Protein AF-A0A918LHX3-F1 (afdb_monomer)

pLDDT: mean 80.43, std 17.84, range [37.91, 98.38]

Sequence (357 aa):
MISLTALAISVLWAVAALSSGTRATPAAARRTAACWATGLLAVSLIPAVARPADPLGAWLGLPIAAWAPGTALAAVCVCGLLATALAPAADHPPRTVALVCLLFAAATGHLAVRHPVADALLWACSIALAWPFLRGPGYLMAQAAGMACAGWGVPLGALARSVAWTTRAPMAVLVAVTAVPVHATALPTPVRTAAAAFAAVAAAYALAQVDVRRVLAGLALSLNGFLLAGVAWQALAIAVSGLAMTTAALEARRGGLSLAIPNGSLTETPRLAVAFLVFGLAAVGFPPLLGFAGVHHAIEATPLLALAAAVNGITVLRAFLRLFGGVVHRTGEHDLTRMERYAVTIAAATLVAGVLV

Solvent-accessible surface area (backbone atoms only — not comparable to full-atom values): 17558 Å² total; per-residue (Å²): 99,77,38,66,67,34,40,52,52,14,53,49,26,42,50,34,12,56,64,9,39,71,33,93,40,30,59,57,11,33,52,48,34,28,52,44,24,49,53,49,26,57,60,24,42,50,65,46,65,73,49,76,77,61,68,66,45,62,73,65,71,47,78,68,75,80,66,61,72,22,54,57,47,26,30,55,23,45,34,46,18,32,53,36,36,35,47,62,54,90,83,41,58,19,59,54,58,13,43,52,29,39,43,52,12,35,40,31,36,55,70,9,41,66,43,74,67,58,42,52,50,41,48,52,48,44,48,64,60,46,44,85,70,50,81,53,72,58,37,56,53,18,47,50,46,20,50,62,20,54,79,66,76,39,72,60,16,58,58,32,43,34,68,46,35,40,83,70,41,49,64,35,53,39,48,43,55,55,70,56,84,77,67,95,64,84,66,57,66,72,58,27,53,52,22,23,52,47,10,28,53,26,11,54,52,15,54,71,44,43,44,50,53,53,24,52,26,18,42,54,39,12,51,48,16,42,42,58,54,68,26,65,55,47,36,40,40,37,12,48,30,41,31,31,30,42,49,43,44,47,30,75,68,70,43,88,59,53,53,83,51,56,65,4,42,44,88,54,27,47,63,46,49,50,48,33,49,55,18,40,40,23,51,47,26,37,81,79,22,22,39,12,72,36,44,53,56,43,28,75,74,34,69,45,36,39,50,17,38,52,40,38,44,51,36,42,51,51,49,49,47,18,53,31,32,62,70,72,73,92,78,79,59,74,45,66,49,76,60,31,43,52,31,50,49,53,47,51,47,49,32,41,54,53,60,81,103

Radius of gyration: 18.99 Å; Cα contacts (8 Å, |Δi|>4): 596; chains: 1; bounding box: 47×42×51 Å

Secondary structure (DSSP, 8-state):
-B-HHHHHHHHHHHHHHHHHHT-SSHHHHHHHHHHHHHHHHHHHHHHHHSS---HHHHHTT---TT--HHHHHHHHHHHHHHHHHHS-TTT--HHHHHHHHHHHHHHHHHHHB--HHHHHHHHHHHHHHHGGG--SHHHHHHHHHHHHHHTTT-THHHHHHHHGGGGT-HHHHHHHHHT----SS---HHHHHHHHHHHHHHHHHHHH--BHHHHHHHHHHHHHHHHHHT--HHHHHHHHHHHHHHHHHHHHHHSS-BSSS----TTT-HHHHHHHHHHHHHHTT-TTSTTHHHHHHHHHH-HHHHHHHHHHHHHHHHHHHHHHSS-----------HHHHHHHHHHHHHHHHTT--

Nearest PDB structures (foldseek):
  8e9g-assembly1_M  TM=7.314E-01  e=2.395E-08  Mycolicibacterium smegmatis MC2 155
  7z0s-assembly1_C  TM=7.338E-01  e=2.888E-07  Escherichia coli K-12
  6tjv-assembly1_F  TM=7.304E-01  e=8.858E-06  Thermosynechococcus vestitus BP-1
  6khi-assembly1_B  TM=7.071E-01  e=3.186E-06  Thermosynechococcus vestitus BP-1
  7d3u-assembly1_A  TM=6.686E-01  e=3.709E-04  Dietzia sp. DQ12-45-1b

Foldseek 3Di:
DFDPLLLVLLVLLLVLLVVLQPDPALVSSLVSQLVSLVVQLVSLCVQVVVDPQPVVCVVVLPPRPPDDLSLVSNLLSLLSNLCSLLPDSPPDHSNLNSLLSNLSSLLSQCSGDDDLVSLVVSLVVNCVSCVVQQPDPLLVVLVVQLVVQVVVVALSNLLSLLQSQLPGALSSLLSSLSSDPPDPDDDPPVSLVVLLLQLLVLLVQLLPAFFVSSVLSSLSSSLSSLVSNPFDSSLLSLLSSQLSSLVRSLCSQVPGDTLPAQAADCPQAVLSLVSNLLSLCSNLQPPLWARVSSLVVSCVVDVSSVNSSVSSNVSSVSSSCRYHNDDDDPPVGHYRDPSSSVSSVVSSCCGRVNSVD

Organism: NCBI:txid1816

Structure (mmCIF, N/CA/C/O backbone):
data_AF-A0A918LHX3-F1
#
_entry.id   AF-A0A918LHX3-F1
#
loop_
_atom_site.group_PDB
_atom_site.id
_atom_site.type_symbol
_atom_site.label_atom_id
_atom_site.label_alt_id
_atom_site.label_comp_id
_atom_site.label_asym_id
_atom_site.label_entity_id
_atom_site.label_seq_id
_atom_site.pdbx_PDB_ins_code
_atom_site.Cartn_x
_atom_site.Cartn_y
_atom_site.Cartn_z
_atom_site.occupancy
_atom_site.B_iso_or_equiv
_atom_site.auth_seq_id
_atom_site.auth_comp_id
_atom_site.auth_asym_id
_atom_site.auth_atom_id
_atom_site.pdbx_PDB_model_num
ATOM 1 N N . MET A 1 1 ? 8.932 8.652 -24.250 1.00 75.69 1 MET A N 1
ATOM 2 C CA . MET A 1 1 ? 7.683 8.044 -24.782 1.00 75.69 1 MET A CA 1
ATOM 3 C C . MET A 1 1 ? 6.520 8.470 -23.901 1.00 75.69 1 MET A C 1
ATOM 5 O O . MET A 1 1 ? 6.721 8.539 -22.691 1.00 75.69 1 MET A O 1
ATOM 9 N N . ILE A 1 2 ? 5.354 8.764 -24.487 1.00 87.06 2 ILE A N 1
ATOM 10 C CA . ILE A 1 2 ? 4.150 9.195 -23.756 1.00 87.06 2 ILE A CA 1
ATOM 11 C C . ILE A 1 2 ? 3.053 8.136 -23.919 1.00 87.06 2 ILE A C 1
ATOM 13 O O . ILE A 1 2 ? 2.722 7.761 -25.041 1.00 87.06 2 ILE A O 1
ATOM 17 N N . SER A 1 3 ? 2.495 7.652 -22.811 1.00 86.19 3 SER A N 1
ATOM 18 C CA . SER A 1 3 ? 1.338 6.752 -22.788 1.00 86.19 3 SER A CA 1
ATOM 19 C C . SER A 1 3 ? 0.050 7.562 -22.641 1.00 86.19 3 SER A C 1
ATOM 21 O O . SER A 1 3 ? -0.222 8.125 -21.580 1.00 86.19 3 SER A O 1
ATOM 23 N N . LEU A 1 4 ? -0.757 7.613 -23.706 1.00 90.69 4 LEU A N 1
ATOM 24 C CA . LEU A 1 4 ? -2.009 8.379 -23.727 1.00 90.69 4 LEU A CA 1
ATOM 25 C C . LEU A 1 4 ? -3.037 7.861 -22.713 1.00 90.69 4 LEU A C 1
ATOM 27 O O . LEU A 1 4 ? -3.742 8.655 -22.098 1.00 90.69 4 LEU A O 1
ATOM 31 N N . THR A 1 5 ? -3.101 6.545 -22.491 1.00 89.06 5 THR A N 1
ATOM 32 C CA . THR A 1 5 ? -4.032 5.943 -21.521 1.00 89.06 5 THR A CA 1
ATOM 33 C C . THR A 1 5 ? -3.677 6.324 -20.087 1.00 89.06 5 THR A C 1
ATOM 35 O O . THR A 1 5 ? -4.549 6.718 -19.318 1.00 89.06 5 THR A O 1
ATOM 38 N N . ALA A 1 6 ? -2.390 6.269 -19.736 1.00 86.38 6 ALA A N 1
ATOM 39 C CA . ALA A 1 6 ? -1.907 6.692 -18.426 1.00 86.38 6 ALA A CA 1
ATOM 40 C C . ALA A 1 6 ? -2.120 8.197 -18.205 1.00 86.38 6 ALA A C 1
ATOM 42 O O . ALA A 1 6 ? -2.556 8.602 -17.128 1.00 86.38 6 ALA A O 1
ATOM 43 N N . LEU A 1 7 ? -1.875 9.015 -19.236 1.00 92.38 7 LEU A N 1
ATOM 44 C CA . LEU A 1 7 ? -2.111 10.457 -19.183 1.00 92.38 7 LEU A CA 1
ATOM 45 C C . LEU A 1 7 ? -3.598 10.771 -18.965 1.00 92.38 7 LEU A C 1
ATOM 47 O O . LEU A 1 7 ? -3.931 11.586 -18.110 1.00 92.38 7 LEU A O 1
ATOM 51 N N . ALA A 1 8 ? -4.495 10.088 -19.682 1.00 94.44 8 ALA A N 1
ATOM 52 C CA . ALA A 1 8 ? -5.937 10.249 -19.512 1.00 94.44 8 ALA A CA 1
ATOM 53 C C . ALA A 1 8 ? -6.388 9.881 -18.089 1.00 94.44 8 ALA A C 1
ATOM 55 O O . ALA A 1 8 ? -7.121 10.642 -17.461 1.00 94.44 8 ALA A O 1
ATOM 56 N N . ILE A 1 9 ? -5.906 8.760 -17.543 1.00 92.62 9 ILE A N 1
ATOM 57 C CA . ILE A 1 9 ? -6.205 8.354 -16.160 1.00 92.62 9 ILE A CA 1
ATOM 58 C C . ILE A 1 9 ? -5.658 9.373 -15.148 1.00 92.62 9 ILE A C 1
ATOM 60 O O . ILE A 1 9 ? -6.343 9.679 -14.174 1.00 92.62 9 ILE A O 1
ATOM 64 N N . SER A 1 10 ? -4.473 9.941 -15.387 1.00 92.56 10 SER A N 1
ATOM 65 C CA . SER A 1 10 ? -3.899 11.003 -14.550 1.00 92.56 10 SER A CA 1
ATOM 66 C C . SER A 1 10 ? -4.782 12.252 -14.519 1.00 92.56 10 SER A C 1
ATOM 68 O O . SER A 1 10 ? -5.125 12.744 -13.440 1.00 92.56 10 SER A O 1
ATOM 70 N N . VAL A 1 11 ? -5.251 12.711 -15.683 1.00 96.38 11 VAL A N 1
ATOM 71 C CA . VAL A 1 11 ? -6.198 13.834 -15.784 1.00 96.38 11 VAL A CA 1
ATOM 72 C C . VAL A 1 11 ? -7.504 13.516 -15.056 1.00 96.38 11 VAL A C 1
ATOM 74 O O . VAL A 1 11 ? -8.006 14.343 -14.296 1.00 96.38 11 VAL A O 1
ATOM 77 N N . LEU A 1 12 ? -8.045 12.309 -15.222 1.00 96.81 12 LEU A N 1
ATOM 78 C CA . LEU A 1 12 ? -9.280 11.906 -14.552 1.00 96.81 12 LEU A CA 1
ATOM 79 C C . LEU A 1 12 ? -9.122 11.805 -13.025 1.00 96.81 12 LEU A C 1
ATOM 81 O O . LEU A 1 12 ? -10.048 12.166 -12.302 1.00 96.81 12 LEU A O 1
ATOM 85 N N . TRP A 1 13 ? -7.956 11.405 -12.506 1.00 95.38 13 TRP A N 1
ATOM 86 C CA . TRP A 1 13 ? -7.655 11.497 -11.071 1.00 95.38 13 TRP A CA 1
ATOM 87 C C . TRP A 1 13 ? -7.619 12.949 -10.573 1.00 95.38 13 TRP A C 1
ATOM 89 O O . TRP A 1 13 ? -8.102 13.233 -9.474 1.00 95.38 13 TRP A O 1
ATOM 99 N N . ALA A 1 14 ? -7.115 13.891 -11.375 1.00 96.62 14 ALA A N 1
ATOM 100 C CA . ALA A 1 14 ? -7.170 15.314 -11.037 1.00 96.62 14 ALA A CA 1
ATOM 101 C C . ALA A 1 14 ? -8.616 15.850 -11.029 1.00 96.62 14 ALA A C 1
ATOM 10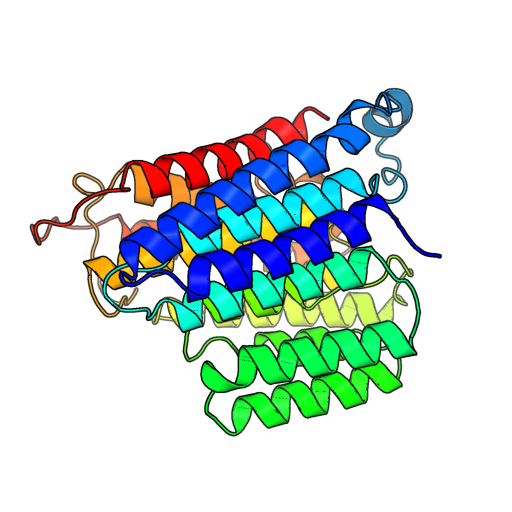3 O O . ALA A 1 14 ? -9.000 16.591 -10.122 1.00 96.62 14 ALA A O 1
ATOM 104 N N . VAL A 1 15 ? -9.463 15.411 -11.966 1.00 97.56 15 VAL A N 1
ATOM 105 C CA . VAL A 1 15 ? -10.910 15.710 -11.954 1.00 97.56 15 VAL A CA 1
ATOM 106 C C . VAL A 1 15 ? -11.587 15.101 -10.721 1.00 97.56 15 VAL A C 1
ATOM 108 O O . VAL A 1 15 ? -12.390 15.763 -10.053 1.00 97.56 15 VAL A O 1
ATOM 111 N N . ALA A 1 16 ? -11.228 13.869 -10.353 1.00 96.25 16 ALA A N 1
ATOM 112 C CA . ALA A 1 16 ? -11.701 13.226 -9.131 1.00 96.25 16 ALA A CA 1
ATOM 113 C C . ALA A 1 16 ? -11.330 14.046 -7.883 1.00 96.25 16 ALA A C 1
ATOM 115 O O . ALA A 1 16 ? -12.166 14.226 -6.992 1.00 96.25 16 ALA A O 1
ATOM 116 N N . ALA A 1 17 ? -10.124 14.620 -7.841 1.00 95.81 17 ALA A N 1
ATOM 117 C CA . ALA A 1 17 ? -9.694 15.507 -6.763 1.00 95.81 17 ALA A CA 1
ATOM 118 C C . ALA A 1 17 ? -10.557 16.771 -6.658 1.00 95.81 17 ALA A C 1
ATOM 120 O O . ALA A 1 17 ? -11.048 17.091 -5.576 1.00 95.81 17 ALA A O 1
ATOM 121 N N . LEU A 1 18 ? -10.798 17.461 -7.776 1.00 97.25 18 LEU A N 1
ATOM 122 C CA . LEU A 1 18 ? -11.651 18.654 -7.801 1.00 97.25 18 LEU A CA 1
ATOM 123 C C . LEU A 1 18 ? -13.082 18.321 -7.353 1.00 97.25 18 LEU A C 1
ATOM 125 O O . LEU A 1 18 ? -13.631 18.984 -6.476 1.00 97.25 18 LEU A O 1
ATOM 129 N N . SER A 1 19 ? -13.669 17.251 -7.894 1.00 97.12 19 SER A N 1
ATOM 130 C CA . SER A 1 19 ? -15.055 16.859 -7.596 1.00 97.12 19 SER A CA 1
ATOM 131 C C . SER A 1 19 ? -15.278 16.352 -6.165 1.00 97.12 19 SER A C 1
ATOM 133 O O . SER A 1 19 ? -16.385 16.462 -5.637 1.00 97.12 19 SER A O 1
ATOM 135 N N . SER A 1 20 ? -14.254 15.772 -5.532 1.00 95.56 20 SER A N 1
ATOM 136 C CA . SER A 1 20 ? -14.308 15.339 -4.132 1.00 95.56 20 SER A CA 1
ATOM 137 C C . SER A 1 20 ? -14.050 16.502 -3.173 1.00 95.56 20 SER A C 1
ATOM 139 O O . SER A 1 20 ? -14.710 16.583 -2.137 1.00 95.56 20 SER A O 1
ATOM 141 N N . GLY A 1 21 ? -13.167 17.436 -3.539 1.00 95.19 21 GLY A N 1
ATOM 142 C CA . GLY A 1 21 ? -12.844 18.624 -2.748 1.00 95.19 21 GLY A CA 1
ATOM 143 C C . GLY A 1 21 ? -13.991 19.631 -2.621 1.00 95.19 21 GLY A C 1
ATOM 144 O O . GLY A 1 21 ? -14.057 20.336 -1.618 1.00 95.19 21 GLY A O 1
ATOM 145 N N . THR A 1 22 ? -14.918 19.670 -3.584 1.00 97.06 22 THR A N 1
ATOM 146 C CA . THR A 1 22 ? -16.103 20.550 -3.549 1.00 97.06 22 THR A CA 1
ATOM 147 C C . THR A 1 22 ? -17.260 20.001 -2.712 1.00 97.06 22 THR A C 1
ATOM 149 O O . THR A 1 22 ? -18.273 20.679 -2.535 1.00 97.06 22 THR A O 1
ATOM 152 N N . ARG A 1 23 ? -17.162 18.772 -2.189 1.00 96.81 23 ARG A N 1
ATOM 153 C CA . ARG A 1 23 ? -18.238 18.179 -1.386 1.00 96.81 23 ARG A CA 1
ATOM 154 C C . ARG A 1 23 ? -18.274 18.794 0.009 1.00 96.81 23 ARG A C 1
ATOM 156 O O . ARG A 1 23 ? -17.255 18.865 0.683 1.00 96.81 23 ARG A O 1
ATOM 163 N N . ALA A 1 24 ? -19.475 19.147 0.469 1.00 95.19 24 ALA A N 1
ATOM 164 C CA . ALA A 1 24 ? -19.679 19.750 1.786 1.00 95.19 24 ALA A CA 1
ATOM 165 C C . ALA A 1 24 ? -19.339 18.805 2.952 1.00 95.19 24 ALA A C 1
ATOM 167 O O . ALA A 1 24 ? -18.889 19.255 4.000 1.00 95.19 24 ALA A O 1
ATOM 168 N N . THR A 1 25 ? -19.541 17.492 2.780 1.00 95.06 25 THR A N 1
ATOM 169 C CA . THR A 1 25 ? -19.318 16.503 3.844 1.00 95.06 25 THR A CA 1
ATOM 170 C C . THR A 1 25 ? -18.177 15.536 3.501 1.00 95.06 25 THR A C 1
ATOM 172 O O . THR A 1 25 ? -18.094 15.068 2.357 1.00 95.06 25 THR A O 1
ATOM 175 N N . PRO A 1 26 ? -17.331 15.152 4.481 1.00 92.44 26 PRO A N 1
ATOM 176 C CA . PRO A 1 26 ? -16.281 14.143 4.302 1.00 92.44 26 PRO A CA 1
ATOM 177 C C . PRO A 1 26 ? -16.787 12.823 3.710 1.00 92.44 26 PRO A C 1
ATOM 179 O O . PRO A 1 26 ? -16.182 12.258 2.800 1.00 92.44 26 PRO A O 1
ATOM 182 N N . ALA A 1 27 ? -17.949 12.349 4.167 1.00 92.50 27 ALA A N 1
ATOM 183 C CA . ALA A 1 27 ? -18.546 11.113 3.675 1.00 92.50 27 ALA A CA 1
ATOM 184 C C . ALA A 1 27 ? -18.925 11.193 2.184 1.00 92.50 27 ALA A C 1
ATOM 186 O O . ALA A 1 27 ? -18.730 10.218 1.454 1.00 92.50 27 ALA A O 1
ATOM 187 N N . ALA A 1 28 ? -19.444 12.336 1.718 1.00 94.81 28 ALA A N 1
ATOM 188 C CA . ALA A 1 28 ? -19.764 12.544 0.306 1.00 94.81 28 ALA A CA 1
ATOM 189 C C . ALA A 1 28 ? -18.499 12.681 -0.553 1.00 94.81 28 ALA A C 1
ATOM 191 O O . ALA A 1 28 ? -18.449 12.105 -1.644 1.00 94.81 28 ALA A O 1
ATOM 192 N N . ALA A 1 29 ? -17.468 13.375 -0.055 1.00 94.56 29 ALA A N 1
ATOM 193 C CA . ALA A 1 29 ? -16.153 13.451 -0.699 1.00 94.56 29 ALA A CA 1
ATOM 194 C C . ALA A 1 29 ? -15.570 12.048 -0.913 1.00 94.56 29 ALA A C 1
ATOM 196 O O . ALA A 1 29 ? -15.197 11.688 -2.029 1.00 94.56 29 ALA A O 1
ATOM 197 N N . ARG A 1 30 ? -15.603 11.223 0.140 1.00 93.50 30 ARG A N 1
ATOM 198 C CA . ARG A 1 30 ? -15.114 9.842 0.141 1.00 93.50 30 ARG A CA 1
ATOM 199 C C . ARG A 1 30 ? -15.840 8.954 -0.869 1.00 93.50 30 ARG A C 1
ATOM 201 O O . ARG A 1 30 ? -15.194 8.295 -1.676 1.00 93.50 30 ARG A O 1
ATOM 208 N N . ARG A 1 31 ? -17.180 8.964 -0.862 1.00 95.19 31 ARG A N 1
ATOM 209 C CA . ARG A 1 31 ? -17.985 8.196 -1.833 1.00 95.19 31 ARG A CA 1
ATOM 210 C C . ARG A 1 31 ? -17.694 8.632 -3.265 1.00 95.19 31 ARG A C 1
ATOM 212 O O . ARG A 1 31 ? -17.518 7.784 -4.128 1.00 95.19 31 ARG A O 1
ATOM 219 N N . THR A 1 32 ? -17.604 9.942 -3.502 1.00 96.50 32 THR A N 1
ATOM 220 C CA . THR A 1 32 ? -17.293 10.492 -4.830 1.00 96.50 32 THR A CA 1
ATOM 221 C C . THR A 1 32 ? -15.923 10.009 -5.308 1.00 96.50 32 THR A C 1
ATOM 223 O O . THR A 1 32 ? -15.814 9.507 -6.423 1.00 96.50 32 THR A O 1
ATOM 226 N N . ALA A 1 33 ? -14.898 10.087 -4.456 1.00 95.06 33 ALA A N 1
ATOM 227 C CA . ALA A 1 33 ? -13.551 9.623 -4.780 1.00 95.06 33 ALA A CA 1
ATOM 228 C C . ALA A 1 33 ? -13.494 8.106 -5.045 1.00 95.06 33 ALA A C 1
ATOM 230 O O . ALA A 1 33 ? -12.888 7.686 -6.027 1.00 95.06 33 ALA A O 1
ATOM 231 N N . ALA A 1 34 ? -14.182 7.288 -4.241 1.00 95.44 34 ALA A N 1
ATOM 232 C CA . ALA A 1 34 ? -14.249 5.838 -4.446 1.00 95.44 34 ALA A CA 1
ATOM 233 C C . ALA A 1 34 ? -14.977 5.454 -5.752 1.00 95.44 34 ALA A C 1
ATOM 235 O O . ALA A 1 34 ? -14.556 4.523 -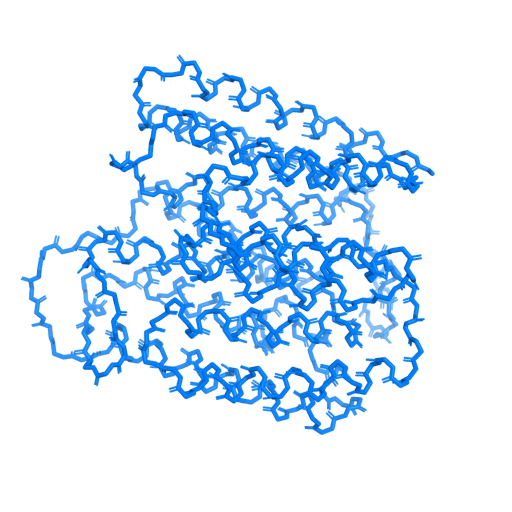6.445 1.00 95.44 34 ALA A O 1
ATOM 236 N N . CYS A 1 35 ? -16.034 6.185 -6.130 1.00 97.38 35 CYS A N 1
ATOM 237 C CA . CYS A 1 35 ? -16.703 6.003 -7.422 1.00 97.38 35 CYS A CA 1
ATOM 238 C C . CYS A 1 35 ? -15.760 6.317 -8.593 1.00 97.38 35 CYS A C 1
ATOM 240 O O . CYS A 1 35 ? -15.669 5.524 -9.529 1.00 97.38 35 CYS A O 1
ATOM 242 N N . TRP A 1 36 ? -15.015 7.426 -8.522 1.00 97.44 36 TRP A N 1
ATOM 243 C CA . TRP A 1 36 ? -14.001 7.756 -9.528 1.00 97.44 36 TRP A CA 1
ATOM 244 C C . TRP A 1 36 ? -12.906 6.697 -9.612 1.00 97.44 36 TRP A C 1
ATOM 246 O O . TRP A 1 36 ? -12.613 6.221 -10.704 1.00 97.44 36 TRP A O 1
ATOM 256 N N . ALA A 1 37 ? -12.348 6.277 -8.474 1.00 94.69 37 ALA A N 1
ATOM 257 C CA . ALA A 1 37 ? -11.320 5.240 -8.419 1.00 94.69 37 ALA A CA 1
ATOM 258 C C . ALA A 1 37 ? -11.795 3.925 -9.061 1.00 94.69 37 ALA A C 1
ATOM 260 O O . ALA A 1 37 ? -11.045 3.278 -9.786 1.00 94.69 37 ALA A O 1
ATOM 261 N N . THR A 1 38 ? -13.065 3.567 -8.849 1.00 96.25 38 THR A N 1
ATOM 262 C CA . THR A 1 38 ? -13.701 2.400 -9.477 1.00 96.25 38 THR A CA 1
ATOM 263 C C . THR A 1 38 ? -13.801 2.549 -10.995 1.00 96.25 38 THR A C 1
ATOM 265 O O . THR A 1 38 ? -13.420 1.637 -11.726 1.00 96.25 38 THR A O 1
ATOM 268 N N . GLY A 1 39 ? -14.292 3.692 -11.484 1.00 96.56 39 GLY A N 1
ATOM 269 C CA . GLY A 1 39 ? -14.384 3.953 -12.923 1.00 96.56 39 GLY A CA 1
ATOM 270 C C . GLY A 1 39 ? -13.010 3.949 -13.595 1.00 96.56 39 GLY A C 1
ATOM 271 O O . GLY A 1 39 ? -12.837 3.359 -14.658 1.00 96.56 39 GLY A O 1
ATOM 272 N N . LEU A 1 40 ? -12.007 4.531 -12.935 1.00 94.88 40 LEU A N 1
ATOM 273 C CA . LEU A 1 40 ? -10.624 4.552 -13.410 1.00 94.88 40 LEU A CA 1
ATOM 274 C C . LEU A 1 40 ? -10.000 3.161 -13.448 1.00 94.88 40 LEU A C 1
ATOM 276 O O . LEU A 1 40 ? -9.329 2.826 -14.423 1.00 94.88 40 LEU A O 1
ATOM 280 N N . LEU A 1 41 ? -10.274 2.332 -12.438 1.00 93.94 41 LEU A N 1
ATOM 281 C CA . LEU A 1 41 ? -9.882 0.929 -12.444 1.00 93.94 41 LEU A CA 1
ATOM 282 C C . LEU A 1 41 ? -10.486 0.199 -13.651 1.00 93.94 41 LEU A C 1
ATOM 284 O O . LEU A 1 41 ? -9.745 -0.438 -14.396 1.00 93.94 41 LEU A O 1
ATOM 288 N N . ALA A 1 42 ? -11.787 0.349 -13.910 1.00 93.38 42 ALA A N 1
ATOM 289 C CA . ALA A 1 42 ? -12.432 -0.274 -15.067 1.00 93.38 42 ALA A CA 1
ATOM 290 C C . ALA A 1 42 ? -11.790 0.166 -16.398 1.00 93.38 42 ALA A C 1
ATOM 292 O O . ALA A 1 42 ? -11.459 -0.676 -17.231 1.00 93.38 42 ALA A O 1
ATOM 293 N N . VAL A 1 43 ? -11.527 1.467 -16.570 1.00 92.38 43 VAL A N 1
ATOM 294 C CA . VAL A 1 43 ? -10.845 2.007 -17.762 1.00 92.38 43 VAL A CA 1
ATOM 295 C C . VAL A 1 43 ? -9.422 1.457 -17.897 1.00 92.38 43 VAL A C 1
ATOM 297 O O . VAL A 1 43 ? -8.995 1.114 -18.998 1.00 92.38 43 VAL A O 1
ATOM 300 N N . SER A 1 44 ? -8.686 1.326 -16.790 1.00 89.31 44 SER A N 1
ATOM 301 C CA . SER A 1 44 ? -7.310 0.814 -16.796 1.00 89.31 44 SER A CA 1
ATOM 302 C C . SER A 1 44 ? -7.198 -0.658 -17.211 1.00 89.31 44 SER A C 1
ATOM 304 O O . SER A 1 44 ? -6.159 -1.066 -17.732 1.00 89.31 44 SER A O 1
ATOM 306 N N . LEU A 1 45 ? -8.272 -1.438 -17.038 1.00 87.44 45 LEU A N 1
ATOM 307 C CA . LEU A 1 45 ? -8.326 -2.850 -17.420 1.00 87.44 45 LEU A CA 1
ATOM 308 C C . LEU A 1 45 ? -8.577 -3.057 -18.921 1.00 87.44 45 LEU A C 1
ATOM 310 O O . LEU A 1 45 ? -8.166 -4.084 -19.451 1.00 87.44 45 LEU A O 1
ATOM 314 N N . ILE A 1 46 ? -9.163 -2.087 -19.635 1.00 85.81 46 ILE A N 1
ATOM 315 C CA . ILE A 1 46 ? -9.411 -2.175 -21.089 1.00 85.81 46 ILE A CA 1
ATOM 316 C C . ILE A 1 46 ? -8.134 -2.554 -21.869 1.00 85.81 46 ILE A C 1
ATOM 318 O O . ILE A 1 46 ? -8.148 -3.562 -22.577 1.00 85.81 46 ILE A O 1
ATOM 322 N N . PRO A 1 47 ? -7.002 -1.829 -21.736 1.00 78.19 47 PRO A N 1
ATOM 323 C CA . PRO A 1 47 ? -5.770 -2.197 -22.434 1.00 78.19 47 PRO A CA 1
ATOM 324 C C . PRO A 1 47 ? -5.127 -3.490 -21.913 1.00 78.19 47 PRO A C 1
ATOM 326 O O . PRO A 1 47 ? -4.328 -4.079 -22.637 1.00 78.19 47 PRO A O 1
ATOM 329 N N . ALA A 1 48 ? -5.431 -3.916 -20.681 1.00 71.94 48 ALA A N 1
ATOM 330 C CA . ALA A 1 48 ? -4.934 -5.178 -20.134 1.00 71.94 48 ALA A CA 1
ATOM 331 C C . ALA A 1 48 ? -5.651 -6.384 -20.760 1.00 71.94 48 ALA A C 1
ATOM 333 O O . ALA A 1 48 ? -5.007 -7.382 -21.053 1.00 71.94 48 ALA A O 1
ATOM 334 N N . VAL A 1 49 ? -6.955 -6.265 -21.024 1.00 73.38 49 VAL A N 1
ATOM 335 C CA . VAL A 1 49 ? -7.764 -7.312 -21.673 1.00 73.38 49 VAL A CA 1
ATOM 336 C C . VAL A 1 49 ? -7.554 -7.337 -23.191 1.00 73.38 49 VAL A C 1
ATOM 338 O O . VAL A 1 49 ? -7.579 -8.399 -23.804 1.00 73.38 49 VAL A O 1
ATOM 341 N N . ALA A 1 50 ? -7.318 -6.178 -23.815 1.00 71.12 50 ALA A N 1
ATOM 342 C CA . ALA A 1 50 ? -7.198 -6.057 -25.271 1.00 71.12 50 ALA A CA 1
ATOM 343 C C . ALA A 1 50 ? -5.928 -6.690 -25.873 1.00 71.12 50 ALA A C 1
ATOM 345 O O . ALA A 1 50 ? -5.832 -6.818 -27.093 1.00 71.12 50 ALA A O 1
ATOM 346 N N . ARG A 1 51 ? -4.941 -7.066 -25.054 1.00 64.00 51 ARG A N 1
ATOM 347 C CA . ARG A 1 51 ? -3.773 -7.829 -25.502 1.00 64.00 51 ARG A CA 1
ATOM 348 C C . ARG A 1 51 ? -3.892 -9.241 -24.937 1.00 64.00 51 ARG A C 1
ATOM 350 O O . ARG A 1 51 ? -3.677 -9.388 -23.736 1.00 64.00 51 ARG A O 1
ATOM 357 N N . PRO A 1 52 ? -4.254 -10.256 -25.746 1.00 53.97 52 PRO A N 1
ATOM 358 C CA . PRO A 1 52 ? -4.254 -11.627 -25.260 1.00 53.97 52 PRO A CA 1
ATOM 359 C C . PRO A 1 52 ? -2.863 -11.948 -24.706 1.00 53.97 52 PRO A C 1
ATOM 361 O O . PRO A 1 52 ? -1.853 -11.575 -25.311 1.00 53.97 52 PRO A O 1
ATOM 364 N N . ALA A 1 53 ? -2.832 -12.561 -23.522 1.00 56.69 53 ALA A N 1
ATOM 365 C CA . ALA A 1 53 ? -1.603 -13.034 -22.902 1.00 56.69 53 ALA A CA 1
ATOM 366 C C . ALA A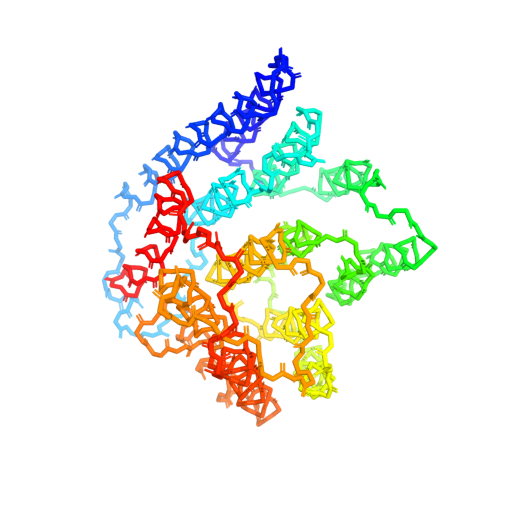 1 53 ? -0.835 -13.901 -23.906 1.00 56.69 53 ALA A C 1
ATOM 368 O O . ALA A 1 53 ? -1.457 -14.625 -24.678 1.00 56.69 53 ALA A O 1
ATOM 369 N N . ASP A 1 54 ? 0.494 -13.819 -23.902 1.00 56.41 54 ASP A N 1
ATOM 370 C CA . ASP A 1 54 ? 1.337 -14.795 -24.586 1.00 56.41 54 ASP A CA 1
ATOM 371 C C . ASP A 1 54 ? 1.434 -16.028 -23.668 1.00 56.41 54 ASP A C 1
ATOM 373 O O . ASP A 1 54 ? 2.205 -16.009 -22.700 1.00 56.41 54 ASP A O 1
ATOM 377 N N . PRO A 1 55 ? 0.610 -17.074 -23.886 1.00 56.38 55 PRO A N 1
ATOM 378 C CA . PRO A 1 55 ? 0.481 -18.183 -22.939 1.00 56.38 55 PRO A CA 1
ATOM 379 C C . PRO A 1 55 ? 1.791 -18.970 -22.798 1.00 56.38 55 PRO A C 1
ATOM 381 O O . PRO A 1 55 ? 2.034 -19.604 -21.773 1.00 56.38 55 PRO A O 1
ATOM 384 N N . LEU A 1 56 ? 2.661 -18.899 -23.809 1.00 46.34 56 LEU A N 1
ATOM 385 C CA . LEU A 1 56 ? 3.961 -19.561 -23.844 1.00 46.34 56 LEU A CA 1
ATOM 386 C C . LEU A 1 56 ? 4.989 -18.851 -22.952 1.00 46.34 56 LEU A C 1
ATOM 388 O O . LEU A 1 56 ? 5.759 -19.516 -22.263 1.00 46.34 56 LEU A O 1
ATOM 392 N N . GLY A 1 57 ? 4.965 -17.517 -22.897 1.00 53.16 57 GLY A N 1
ATOM 393 C CA . GLY A 1 57 ? 5.830 -16.735 -22.007 1.00 53.16 57 GLY A CA 1
ATOM 394 C C . GLY A 1 57 ? 5.494 -16.924 -20.524 1.00 53.16 57 GLY A C 1
ATOM 395 O O . GLY A 1 57 ? 6.403 -17.029 -19.702 1.00 53.16 57 GLY A O 1
ATOM 396 N N . ALA A 1 58 ? 4.201 -17.030 -20.195 1.00 51.44 58 ALA A N 1
ATOM 397 C CA . ALA A 1 58 ? 3.718 -17.297 -18.838 1.00 51.44 58 ALA A CA 1
ATOM 398 C C . ALA A 1 58 ? 4.076 -18.714 -18.348 1.00 51.44 58 ALA A C 1
ATOM 400 O O . ALA A 1 58 ? 4.456 -18.892 -17.192 1.00 51.44 58 ALA A O 1
ATOM 401 N N . TRP A 1 59 ? 4.014 -19.721 -19.228 1.00 45.50 59 TRP A N 1
ATOM 402 C CA . TRP A 1 59 ? 4.335 -21.112 -18.886 1.00 45.50 59 TRP A CA 1
ATOM 403 C C . TRP A 1 59 ? 5.844 -21.378 -18.740 1.00 45.50 59 TRP A C 1
ATOM 405 O O . TRP A 1 59 ? 6.250 -22.207 -17.931 1.00 45.50 59 TRP A O 1
ATOM 415 N N . LEU A 1 60 ? 6.692 -20.660 -19.486 1.00 42.25 60 LEU A N 1
ATOM 416 C CA . LEU A 1 60 ? 8.144 -20.891 -19.522 1.00 42.25 60 LEU A CA 1
ATOM 417 C C . LEU A 1 60 ? 8.938 -20.191 -18.408 1.00 42.25 60 LEU A C 1
ATOM 419 O O . LEU A 1 60 ? 10.166 -20.272 -18.404 1.00 42.25 60 LEU A O 1
ATOM 423 N N . GLY A 1 61 ? 8.282 -19.470 -17.493 1.00 45.31 61 GLY A N 1
ATOM 424 C CA . GLY A 1 61 ? 8.975 -18.719 -16.437 1.00 45.31 61 GLY A CA 1
ATOM 425 C C . GLY A 1 61 ? 9.951 -17.665 -16.977 1.00 45.31 61 GLY A C 1
ATOM 426 O O . GLY A 1 61 ? 10.791 -17.155 -16.235 1.00 45.31 61 GLY A O 1
ATOM 427 N N . LEU A 1 62 ? 9.852 -17.334 -18.272 1.00 43.03 62 LEU A N 1
ATOM 428 C CA . LEU A 1 62 ? 10.574 -16.216 -18.854 1.00 43.03 62 LEU A CA 1
ATOM 429 C C . LEU A 1 62 ? 10.104 -14.955 -18.130 1.00 43.03 62 LEU A C 1
ATOM 431 O O . LEU A 1 62 ? 8.918 -14.858 -17.803 1.00 43.03 62 LEU A O 1
ATOM 435 N N . PRO A 1 63 ? 11.003 -13.994 -17.849 1.00 43.84 63 PRO A N 1
ATOM 436 C CA . PRO A 1 63 ? 10.627 -12.760 -17.184 1.00 43.84 63 PRO A CA 1
ATOM 437 C C . PRO A 1 63 ? 9.574 -12.102 -18.059 1.00 43.84 63 PRO A C 1
ATOM 439 O O . PRO A 1 63 ? 9.921 -11.557 -19.105 1.00 43.84 63 PRO A O 1
ATOM 442 N N . ILE A 1 64 ? 8.302 -12.234 -17.659 1.00 43.75 64 ILE A N 1
ATOM 443 C CA . ILE A 1 64 ? 7.129 -11.708 -18.352 1.00 43.75 64 ILE A CA 1
ATOM 444 C C . ILE A 1 64 ? 7.520 -10.306 -18.773 1.00 43.75 64 ILE A C 1
ATOM 446 O O . ILE A 1 64 ? 7.718 -9.445 -17.909 1.00 43.75 64 ILE A O 1
ATOM 450 N N . ALA A 1 65 ? 7.782 -10.132 -20.071 1.00 40.31 65 ALA A N 1
ATOM 451 C CA . ALA A 1 65 ? 8.433 -8.942 -20.578 1.00 40.31 65 ALA A CA 1
ATOM 452 C C . ALA A 1 65 ? 7.635 -7.747 -20.074 1.00 40.31 65 ALA A C 1
ATOM 454 O O . ALA A 1 65 ? 6.484 -7.584 -20.463 1.00 40.31 65 ALA A O 1
ATOM 455 N N . ALA A 1 66 ? 8.230 -6.999 -19.139 1.00 42.41 66 ALA A N 1
ATOM 456 C CA . ALA A 1 66 ? 7.787 -5.712 -18.630 1.00 42.41 66 ALA A CA 1
ATOM 457 C C . ALA A 1 66 ? 6.294 -5.421 -18.888 1.00 42.41 66 ALA A C 1
ATOM 459 O O . ALA A 1 66 ? 5.964 -4.625 -19.762 1.00 42.41 66 ALA A O 1
ATOM 460 N N . TRP A 1 67 ? 5.429 -6.125 -18.151 1.00 52.53 67 TRP A N 1
ATOM 461 C CA . TRP A 1 67 ? 4.039 -5.808 -17.817 1.00 52.53 67 TRP A CA 1
ATOM 462 C C . TRP A 1 67 ? 3.372 -4.732 -18.684 1.00 52.53 67 TRP A C 1
ATOM 464 O O . TRP A 1 67 ? 3.721 -3.549 -18.616 1.00 52.53 67 TRP A O 1
ATOM 474 N N . ALA A 1 68 ? 2.333 -5.125 -19.429 1.00 59.66 68 ALA A N 1
ATOM 475 C CA . ALA A 1 68 ? 1.523 -4.197 -20.207 1.00 59.66 68 ALA A CA 1
ATOM 476 C C . ALA A 1 68 ? 1.121 -2.985 -19.340 1.00 59.66 68 ALA A C 1
ATOM 478 O O . ALA A 1 68 ? 0.652 -3.182 -18.213 1.00 59.66 68 ALA A O 1
ATOM 479 N N . PRO A 1 69 ? 1.263 -1.742 -19.840 1.00 62.84 69 PRO A N 1
ATOM 480 C CA . PRO A 1 69 ? 1.031 -0.519 -19.064 1.00 62.84 69 PRO A CA 1
ATOM 481 C C . PRO A 1 69 ? -0.336 -0.473 -18.356 1.00 62.84 69 PRO A C 1
ATOM 483 O O . PRO A 1 69 ? -0.469 0.201 -17.339 1.00 62.84 69 PRO A O 1
ATOM 486 N N . GLY A 1 70 ? -1.328 -1.234 -18.837 1.00 74.25 70 GLY A N 1
ATOM 487 C CA . GLY A 1 70 ? -2.624 -1.411 -18.175 1.00 74.25 70 GLY A CA 1
ATOM 488 C C . GLY A 1 70 ? -2.549 -2.020 -16.769 1.00 74.25 70 GLY A C 1
ATOM 489 O O . GLY A 1 70 ? -3.248 -1.556 -15.877 1.00 74.25 70 GLY A O 1
ATOM 490 N N . THR A 1 71 ? -1.667 -2.990 -16.516 1.00 79.75 71 THR A N 1
ATOM 491 C CA . THR A 1 71 ? -1.571 -3.662 -15.199 1.00 79.75 71 THR A CA 1
ATOM 492 C C . THR A 1 71 ? -0.993 -2.748 -14.116 1.00 79.75 71 THR A C 1
ATOM 494 O O . THR A 1 71 ? -1.480 -2.725 -12.988 1.00 79.75 71 THR A O 1
ATOM 497 N N . ALA A 1 72 ? 0.004 -1.934 -14.474 1.00 81.12 72 ALA A N 1
ATOM 498 C CA . ALA A 1 72 ? 0.556 -0.890 -13.616 1.00 81.12 72 ALA A CA 1
ATOM 499 C C . ALA A 1 72 ? -0.511 0.152 -13.247 1.00 81.12 72 ALA A C 1
ATOM 501 O O . ALA A 1 72 ? -0.662 0.504 -12.079 1.00 81.12 72 ALA A O 1
ATOM 502 N N . LEU A 1 73 ? -1.285 0.612 -14.235 1.00 84.06 73 LEU A N 1
ATOM 503 C CA . LEU A 1 73 ? -2.378 1.561 -14.016 1.00 84.06 73 LEU A CA 1
ATOM 504 C C . LEU A 1 73 ? -3.480 0.964 -13.138 1.00 84.06 73 LEU A C 1
ATOM 506 O O . LEU A 1 73 ? -3.942 1.635 -12.214 1.00 84.06 73 LEU A O 1
ATOM 510 N N . ALA A 1 74 ? -3.855 -0.294 -13.378 1.00 89.19 74 ALA A N 1
ATOM 511 C CA . ALA A 1 74 ? -4.833 -1.007 -12.567 1.00 89.19 74 ALA A CA 1
ATOM 512 C C . ALA A 1 74 ? -4.379 -1.117 -11.111 1.00 89.19 74 ALA A C 1
ATOM 514 O O . ALA A 1 74 ? -5.146 -0.774 -10.214 1.00 89.19 74 ALA A O 1
ATOM 515 N N . ALA A 1 75 ? -3.119 -1.483 -10.861 1.00 87.25 75 ALA A N 1
ATOM 516 C CA . ALA A 1 75 ? -2.574 -1.548 -9.508 1.00 87.25 75 ALA A CA 1
ATOM 517 C C . ALA A 1 75 ? -2.656 -0.194 -8.785 1.00 87.25 75 ALA A C 1
ATOM 519 O O . ALA A 1 75 ? -3.151 -0.130 -7.660 1.00 87.25 75 ALA A O 1
ATOM 520 N N . VAL A 1 76 ? -2.265 0.904 -9.444 1.00 87.19 76 VAL A N 1
ATOM 521 C CA . VAL A 1 76 ? -2.384 2.259 -8.871 1.00 87.19 76 VAL A CA 1
ATOM 522 C C . VAL A 1 76 ? -3.845 2.617 -8.585 1.00 87.19 76 VAL A C 1
ATOM 524 O O . VAL A 1 76 ? -4.140 3.178 -7.530 1.00 87.19 76 VAL A O 1
ATOM 527 N N . CYS A 1 77 ? -4.776 2.260 -9.473 1.00 92.00 77 CYS A N 1
ATOM 528 C CA . CYS A 1 77 ? -6.202 2.521 -9.270 1.00 92.00 77 CYS A CA 1
ATOM 529 C C . CYS A 1 77 ? -6.799 1.683 -8.128 1.00 92.00 77 CYS A C 1
ATOM 531 O O . CYS A 1 77 ? -7.594 2.212 -7.354 1.00 92.00 77 CYS A O 1
ATOM 533 N N . VAL A 1 78 ? -6.384 0.422 -7.960 1.00 92.50 78 VAL A N 1
ATOM 534 C CA . VAL A 1 78 ? -6.759 -0.417 -6.806 1.00 92.50 78 VAL A CA 1
ATOM 535 C C . VAL A 1 78 ? -6.241 0.197 -5.505 1.00 92.50 78 VAL A C 1
ATOM 537 O O . VAL A 1 78 ? -6.999 0.317 -4.542 1.00 92.50 78 VAL A O 1
ATOM 540 N N . CYS A 1 79 ? -4.986 0.653 -5.475 1.00 90.81 79 CYS A N 1
ATOM 541 C CA . CYS A 1 79 ? -4.432 1.374 -4.327 1.00 90.81 79 CYS A CA 1
ATOM 542 C C . CYS A 1 79 ? -5.235 2.650 -4.021 1.00 90.81 79 CYS A C 1
ATOM 544 O O . CYS A 1 79 ? -5.542 2.918 -2.860 1.00 90.81 79 CYS A O 1
ATOM 546 N N . GLY A 1 80 ? -5.637 3.400 -5.052 1.00 89.94 80 GLY A N 1
ATOM 547 C CA . GLY A 1 80 ? -6.502 4.577 -4.929 1.00 89.94 80 GLY A CA 1
ATOM 548 C C . GLY A 1 80 ? -7.888 4.265 -4.388 1.00 89.94 80 GLY A C 1
ATOM 549 O O . GLY A 1 80 ? -8.393 4.983 -3.520 1.00 89.94 80 GLY A O 1
ATOM 550 N N . LEU A 1 81 ? -8.486 3.163 -4.831 1.00 94.19 81 LEU A N 1
ATOM 551 C CA . LEU A 1 81 ? -9.762 2.681 -4.318 1.00 94.19 81 LEU A CA 1
ATOM 552 C C . LEU A 1 81 ? -9.650 2.284 -2.841 1.00 94.19 81 LEU A C 1
ATOM 554 O O . LEU A 1 81 ? -10.491 2.693 -2.047 1.00 94.19 81 LEU A O 1
ATOM 558 N N . LEU A 1 82 ? -8.603 1.550 -2.453 1.00 92.12 82 LEU A N 1
ATOM 559 C CA . LEU A 1 82 ? -8.344 1.200 -1.053 1.00 92.12 82 LEU A CA 1
ATOM 560 C C . LEU A 1 82 ? -8.163 2.450 -0.190 1.00 92.12 82 LEU A C 1
ATOM 562 O O . LEU A 1 82 ? -8.845 2.598 0.821 1.00 92.12 82 LEU A O 1
ATOM 566 N N . ALA A 1 83 ? -7.288 3.363 -0.611 1.00 89.94 83 ALA A N 1
ATOM 567 C CA . ALA A 1 83 ? -6.989 4.593 0.112 1.00 89.94 83 ALA A CA 1
ATOM 568 C C . ALA A 1 83 ? -8.239 5.451 0.329 1.00 89.94 83 ALA A C 1
ATOM 570 O O . ALA A 1 83 ? -8.512 5.902 1.437 1.00 89.94 83 ALA A O 1
ATOM 571 N N . THR A 1 84 ? -9.032 5.653 -0.723 1.00 91.38 84 THR A N 1
ATOM 572 C CA . THR A 1 84 ? -10.245 6.474 -0.643 1.00 91.38 84 THR A CA 1
ATOM 573 C C . THR A 1 84 ? -11.366 5.768 0.115 1.00 91.38 84 THR A C 1
ATOM 575 O O . THR A 1 84 ? -12.065 6.416 0.887 1.00 91.38 84 THR A O 1
ATOM 578 N N . ALA A 1 85 ? -11.539 4.453 -0.032 1.00 92.62 85 ALA A N 1
ATOM 579 C CA . ALA A 1 85 ? -12.628 3.737 0.626 1.00 92.62 85 ALA A CA 1
ATOM 580 C C . ALA A 1 85 ? -12.377 3.483 2.123 1.00 92.62 85 ALA A C 1
ATOM 582 O O . ALA A 1 85 ? -13.315 3.591 2.916 1.00 92.62 85 ALA A O 1
ATOM 583 N N . LEU A 1 86 ? -11.139 3.162 2.509 1.00 90.00 86 LEU A N 1
ATOM 584 C CA . LEU A 1 86 ? -10.763 2.841 3.892 1.00 90.00 86 LEU A CA 1
ATOM 585 C C . LEU A 1 86 ? -10.274 4.056 4.688 1.00 90.00 86 LEU A C 1
ATOM 587 O O . LEU A 1 86 ? -10.066 3.933 5.895 1.00 90.00 86 LEU A O 1
ATOM 591 N N . ALA A 1 87 ? -10.144 5.231 4.062 1.00 85.75 87 ALA A N 1
ATOM 592 C CA . ALA A 1 87 ? -9.881 6.467 4.789 1.00 85.75 87 ALA A CA 1
ATOM 593 C C . ALA A 1 87 ? -10.947 6.689 5.890 1.00 85.75 87 ALA A C 1
ATOM 595 O O . ALA A 1 87 ? -12.155 6.618 5.594 1.00 85.75 87 ALA A O 1
ATOM 596 N N . PRO A 1 88 ? -10.531 6.988 7.138 1.00 78.88 88 PRO A N 1
ATOM 597 C CA . PRO A 1 88 ? -11.445 7.323 8.225 1.00 78.88 88 PRO A CA 1
ATOM 598 C C . PRO A 1 88 ? -12.320 8.515 7.822 1.00 78.88 88 PRO A C 1
ATOM 600 O O . PRO A 1 88 ? -11.823 9.608 7.555 1.00 78.88 88 PRO A O 1
ATOM 603 N N . ALA A 1 89 ? -13.638 8.307 7.724 1.00 61.50 89 ALA A N 1
ATOM 604 C CA . ALA A 1 89 ? -14.554 9.349 7.248 1.00 61.50 89 ALA A CA 1
ATOM 605 C C . ALA A 1 89 ? -14.775 10.480 8.257 1.00 61.50 89 ALA A C 1
ATOM 607 O O . ALA A 1 89 ? -15.175 11.566 7.847 1.00 61.50 89 ALA A O 1
ATOM 608 N N . ALA A 1 90 ? -14.571 10.218 9.549 1.00 63.25 90 ALA A N 1
ATOM 609 C CA . ALA A 1 90 ? -14.834 11.188 10.606 1.00 63.25 90 ALA A CA 1
ATOM 610 C C . ALA A 1 90 ? -13.749 12.275 10.687 1.00 63.25 90 ALA A C 1
ATOM 612 O O . ALA A 1 90 ? -14.059 13.423 10.988 1.00 63.25 90 ALA A O 1
ATOM 613 N N . ASP A 1 91 ? -12.504 11.938 10.336 1.00 74.25 91 ASP A N 1
ATOM 614 C CA . ASP A 1 91 ? -11.341 12.742 10.736 1.00 74.25 91 ASP A CA 1
ATOM 615 C C . ASP A 1 91 ? -10.699 13.530 9.590 1.00 74.25 91 ASP A C 1
ATOM 617 O O . ASP A 1 91 ? -9.728 14.266 9.788 1.00 74.25 91 ASP A O 1
ATOM 621 N N . HIS A 1 92 ? -11.189 13.365 8.359 1.00 83.38 92 HIS A N 1
ATOM 622 C CA . HIS A 1 92 ? -10.525 13.919 7.184 1.00 83.38 92 HIS A CA 1
ATOM 623 C C . HIS A 1 92 ? -11.404 14.919 6.434 1.00 83.38 92 HIS A C 1
ATOM 625 O O . HIS A 1 92 ? -12.433 14.536 5.875 1.00 83.38 92 HIS A O 1
ATOM 631 N N . PRO A 1 93 ? -10.996 16.201 6.352 1.00 90.69 93 PRO A N 1
ATOM 632 C CA . PRO A 1 93 ? -11.729 17.173 5.558 1.00 90.69 93 PRO A CA 1
ATOM 633 C C . PRO A 1 93 ? -11.715 16.771 4.071 1.00 90.69 93 PRO A C 1
ATOM 635 O O . PRO A 1 93 ? -10.753 16.144 3.616 1.00 90.69 93 PRO A O 1
ATOM 638 N N . PRO A 1 94 ? -12.716 17.185 3.271 1.00 93.56 94 PRO A N 1
ATOM 639 C CA . PRO A 1 94 ? -12.774 16.919 1.827 1.00 93.56 94 PRO A CA 1
ATOM 640 C C . PRO A 1 94 ? -11.478 17.270 1.080 1.00 93.56 94 PRO A C 1
ATOM 642 O O . PRO A 1 94 ? -11.055 16.554 0.174 1.00 93.56 94 PRO A O 1
ATOM 645 N N . ARG A 1 95 ? -10.785 18.326 1.528 1.00 93.00 95 ARG A N 1
ATOM 646 C CA . ARG A 1 95 ? -9.474 18.738 1.008 1.00 93.00 95 ARG A CA 1
ATOM 647 C C . ARG A 1 95 ? -8.409 17.642 1.122 1.00 93.00 95 ARG A C 1
ATOM 649 O O . ARG A 1 95 ? -7.601 17.499 0.212 1.00 93.00 95 ARG A O 1
ATOM 656 N N . THR A 1 96 ? -8.406 16.863 2.201 1.00 90.50 96 THR A N 1
ATOM 657 C CA . THR A 1 96 ? -7.474 15.739 2.370 1.00 90.50 96 THR A CA 1
ATOM 658 C C . THR A 1 96 ? -7.729 14.669 1.316 1.00 90.50 96 THR A C 1
ATOM 660 O O . THR A 1 96 ? -6.790 14.233 0.660 1.00 90.50 96 THR A O 1
ATOM 663 N N . VAL A 1 97 ? -8.992 14.301 1.085 1.00 90.62 97 VAL A N 1
ATOM 664 C CA . VAL A 1 97 ? -9.368 13.319 0.052 1.00 90.62 97 VAL A CA 1
ATOM 665 C C . VAL A 1 97 ? -8.968 13.807 -1.345 1.00 90.62 97 VAL A C 1
ATOM 667 O O . VAL A 1 97 ? -8.429 13.032 -2.136 1.00 90.62 97 VAL A O 1
ATOM 670 N N . ALA A 1 98 ? -9.156 15.098 -1.630 1.00 93.38 98 ALA A N 1
ATOM 671 C CA . ALA A 1 98 ? -8.721 15.705 -2.885 1.00 93.38 98 ALA A CA 1
ATOM 672 C C . ALA A 1 98 ? -7.196 15.623 -3.075 1.00 93.38 98 ALA A C 1
ATOM 674 O O . ALA A 1 98 ? -6.730 15.225 -4.140 1.00 93.38 98 ALA A O 1
ATOM 675 N N . LEU A 1 99 ? -6.409 15.928 -2.036 1.00 90.94 99 LEU A N 1
ATOM 676 C CA . LEU A 1 99 ? -4.946 15.799 -2.079 1.00 90.94 99 LEU A CA 1
ATOM 677 C C . LEU A 1 99 ? -4.505 14.353 -2.329 1.00 90.94 99 LEU A C 1
ATOM 679 O O . LEU A 1 99 ? -3.594 14.124 -3.119 1.00 90.94 99 LEU A O 1
ATOM 683 N N . VAL A 1 100 ? -5.181 13.376 -1.721 1.00 88.69 100 VAL A N 1
ATOM 684 C CA . VAL A 1 100 ? -4.934 11.953 -1.993 1.00 88.69 100 VAL A CA 1
ATOM 685 C C . VAL A 1 100 ? -5.187 11.619 -3.464 1.00 88.69 100 VAL A C 1
ATOM 687 O O . VAL A 1 100 ? -4.345 10.988 -4.096 1.00 88.69 100 VAL A O 1
ATOM 690 N N . CYS A 1 101 ? -6.292 12.091 -4.042 1.00 91.75 101 CYS A N 1
ATOM 691 C CA . CYS A 1 101 ? -6.581 11.896 -5.466 1.00 91.75 101 CYS A CA 1
ATOM 692 C C . CYS A 1 101 ? -5.514 12.542 -6.371 1.00 91.75 101 CYS A C 1
ATOM 694 O O . CYS A 1 101 ? -5.113 11.936 -7.362 1.00 91.75 101 CYS A O 1
ATOM 696 N N . LEU A 1 102 ? -4.999 13.727 -6.016 1.00 92.12 102 LEU A N 1
ATOM 697 C CA . LEU A 1 102 ? -3.900 14.372 -6.751 1.00 92.12 102 LEU A CA 1
ATOM 698 C C . LEU A 1 102 ? -2.587 13.585 -6.665 1.00 92.12 102 LEU A C 1
ATOM 700 O O . LEU A 1 102 ? -1.836 13.554 -7.636 1.00 92.12 102 LEU A O 1
ATOM 704 N N . LEU A 1 103 ? -2.313 12.908 -5.548 1.00 87.50 103 LEU A N 1
ATOM 705 C CA . LEU A 1 103 ? -1.146 12.026 -5.434 1.00 87.50 103 LEU A CA 1
ATOM 706 C C . LEU A 1 103 ? -1.261 10.822 -6.381 1.00 87.50 103 LEU A C 1
ATOM 708 O O . LEU A 1 103 ? -0.284 10.464 -7.035 1.00 87.50 103 LEU A O 1
ATOM 712 N N . PHE A 1 104 ? -2.458 10.252 -6.543 1.00 88.75 104 PHE A N 1
ATOM 713 C CA . PHE A 1 104 ? -2.701 9.215 -7.555 1.00 88.75 104 PHE A CA 1
ATOM 714 C C . PHE A 1 104 ? -2.650 9.754 -8.992 1.00 88.75 104 PHE A C 1
ATOM 716 O O . PHE A 1 104 ? -2.166 9.056 -9.889 1.00 88.75 104 PHE A O 1
ATOM 723 N N . ALA A 1 105 ? -3.064 11.005 -9.217 1.00 90.69 105 ALA A N 1
ATOM 724 C CA . ALA A 1 105 ? -2.862 11.686 -10.496 1.00 90.69 105 ALA A CA 1
ATOM 725 C C . ALA A 1 105 ? -1.366 11.798 -10.827 1.00 90.69 105 ALA A C 1
ATOM 727 O O . ALA A 1 105 ? -0.953 11.437 -11.927 1.00 90.69 105 ALA A O 1
ATOM 728 N N . ALA A 1 106 ? -0.538 12.220 -9.869 1.00 86.69 106 ALA A N 1
ATOM 729 C CA . ALA A 1 106 ? 0.909 12.308 -10.051 1.00 86.69 106 ALA A CA 1
ATOM 730 C C . ALA A 1 106 ? 1.549 10.925 -10.281 1.00 86.69 106 ALA A C 1
ATOM 732 O O . ALA A 1 106 ? 2.340 10.760 -11.210 1.00 86.69 106 ALA A O 1
ATOM 733 N N . ALA A 1 107 ? 1.146 9.905 -9.511 1.00 82.88 107 ALA A N 1
ATOM 734 C CA . ALA A 1 107 ? 1.631 8.531 -9.667 1.00 82.88 107 ALA A CA 1
ATOM 735 C C . ALA A 1 107 ? 1.323 7.952 -11.061 1.00 82.88 107 ALA A C 1
ATOM 737 O O . ALA A 1 107 ? 2.186 7.357 -11.704 1.00 82.88 107 ALA A O 1
ATOM 738 N N . THR A 1 108 ? 0.110 8.166 -11.573 1.00 83.88 108 THR A N 1
ATOM 739 C CA . THR A 1 108 ? -0.252 7.762 -12.944 1.00 83.88 108 THR A CA 1
ATOM 740 C C . THR A 1 108 ? 0.410 8.641 -14.009 1.00 83.88 108 THR A C 1
ATOM 742 O O . THR A 1 108 ? 0.722 8.149 -15.092 1.00 83.88 108 THR A O 1
ATOM 745 N N . GLY A 1 109 ? 0.731 9.897 -13.687 1.00 83.06 109 GLY A N 1
ATOM 746 C CA . GLY A 1 109 ? 1.554 10.784 -14.513 1.00 83.06 109 GLY A CA 1
ATOM 747 C C . GLY A 1 109 ? 2.972 10.247 -14.739 1.00 83.06 109 GLY A C 1
ATOM 748 O O . GLY A 1 109 ? 3.450 10.264 -15.872 1.00 83.06 109 GLY A O 1
ATOM 749 N N . HIS A 1 110 ? 3.605 9.672 -13.710 1.00 81.19 110 HIS A N 1
ATOM 750 C CA . HIS A 1 110 ? 4.909 9.000 -13.844 1.00 81.19 110 HIS A CA 1
ATOM 751 C C . HIS A 1 110 ? 4.852 7.777 -14.770 1.00 81.19 110 HIS A C 1
ATOM 753 O O . HIS A 1 110 ? 5.807 7.469 -15.478 1.00 81.19 110 HIS A O 1
ATOM 759 N N . LEU A 1 111 ? 3.715 7.076 -14.808 1.00 79.94 111 LEU A N 1
ATOM 760 C CA . LEU A 1 111 ? 3.498 5.992 -15.771 1.00 79.94 111 LEU A CA 1
ATOM 761 C C . LEU A 1 111 ? 3.248 6.521 -17.192 1.00 79.94 111 LEU A C 1
ATOM 763 O O . LEU A 1 111 ? 3.489 5.808 -18.169 1.00 79.94 111 LEU A O 1
ATOM 767 N N . ALA A 1 112 ? 2.759 7.757 -17.314 1.00 82.38 112 ALA A N 1
ATOM 768 C CA . ALA A 1 112 ? 2.421 8.382 -18.582 1.00 82.38 112 ALA A CA 1
ATOM 769 C C . ALA A 1 112 ? 3.633 8.943 -19.317 1.00 82.38 112 ALA A C 1
ATOM 771 O O . ALA A 1 112 ? 3.736 8.759 -20.529 1.00 82.38 112 ALA A O 1
ATOM 772 N N . VAL A 1 113 ? 4.543 9.618 -18.616 1.00 78.50 113 VAL A N 1
ATOM 773 C CA . VAL A 1 113 ? 5.637 10.370 -19.237 1.00 78.50 113 VAL A CA 1
ATOM 774 C C . VAL A 1 113 ? 6.976 9.837 -18.753 1.00 78.50 113 VAL A C 1
ATOM 776 O O . VAL A 1 113 ? 7.343 10.032 -17.606 1.00 78.50 113 VAL A O 1
ATOM 779 N N . ARG A 1 114 ? 7.747 9.219 -19.655 1.00 76.19 114 ARG A N 1
ATOM 780 C CA . ARG A 1 114 ? 9.151 8.865 -19.390 1.00 76.19 114 ARG A CA 1
ATOM 781 C C . ARG A 1 114 ? 10.059 9.990 -19.873 1.00 76.19 114 ARG A C 1
ATOM 783 O O . ARG A 1 114 ? 10.535 9.936 -21.012 1.00 76.19 114 ARG A O 1
ATOM 790 N N . HIS A 1 115 ? 10.213 11.029 -19.058 1.00 78.94 115 HIS A N 1
ATOM 791 C CA . HIS A 1 115 ? 11.091 12.167 -19.337 1.00 78.94 115 HIS A CA 1
ATOM 792 C C . HIS A 1 115 ? 11.666 12.715 -18.022 1.00 78.94 115 HIS A C 1
ATOM 794 O O . HIS A 1 115 ? 10.883 13.077 -17.147 1.00 78.94 115 HIS A O 1
ATOM 800 N N . PRO A 1 116 ? 12.995 12.886 -17.892 1.00 74.38 116 PRO A N 1
ATOM 801 C CA . PRO A 1 116 ? 13.639 13.185 -16.608 1.00 74.38 116 PRO A CA 1
ATOM 802 C C . PRO A 1 116 ? 13.141 14.486 -15.969 1.00 74.38 116 PRO A C 1
ATOM 804 O O . PRO A 1 116 ? 12.920 14.544 -14.763 1.00 74.38 116 PRO A O 1
ATOM 807 N N . VAL A 1 117 ? 12.898 15.524 -16.778 1.00 80.69 117 VAL A N 1
ATOM 808 C CA . VAL A 1 117 ? 12.339 16.793 -16.280 1.00 80.69 117 VAL A CA 1
ATOM 809 C C . VAL A 1 117 ? 10.893 16.617 -15.813 1.00 80.69 117 VAL A C 1
ATOM 811 O O . VAL A 1 117 ? 10.514 17.168 -14.786 1.00 80.69 117 VAL A O 1
ATOM 814 N N . ALA A 1 118 ? 10.085 15.834 -16.536 1.00 78.44 118 ALA A N 1
ATOM 815 C CA . ALA A 1 118 ? 8.699 15.595 -16.143 1.00 78.44 118 ALA A CA 1
ATOM 816 C C . ALA A 1 118 ? 8.644 14.771 -14.852 1.00 78.44 118 ALA A C 1
ATOM 818 O O . ALA A 1 118 ? 7.872 15.099 -13.957 1.00 78.44 118 ALA A O 1
ATOM 819 N N . ASP A 1 119 ? 9.519 13.773 -14.718 1.00 72.25 119 ASP A N 1
ATOM 820 C CA . ASP A 1 119 ? 9.675 12.990 -13.497 1.00 72.25 119 ASP A CA 1
ATOM 821 C C . ASP A 1 119 ? 10.103 13.864 -12.314 1.00 72.25 119 ASP A C 1
ATOM 823 O O . ASP A 1 119 ? 9.492 13.784 -11.251 1.00 72.25 119 ASP A O 1
ATOM 827 N N . ALA A 1 120 ? 11.082 14.757 -12.487 1.00 74.12 120 ALA A N 1
ATOM 828 C CA . ALA A 1 120 ? 11.496 15.688 -11.436 1.00 74.12 120 ALA A CA 1
ATOM 829 C C . ALA A 1 120 ? 10.358 16.635 -11.007 1.00 74.12 120 ALA A C 1
ATOM 831 O O . ALA A 1 120 ? 10.173 16.884 -9.813 1.00 74.12 120 ALA A O 1
ATOM 832 N N . LEU A 1 121 ? 9.565 17.136 -11.960 1.00 80.56 121 LEU A N 1
ATOM 833 C CA . LEU A 1 121 ? 8.421 18.011 -11.684 1.00 80.56 121 LEU A CA 1
ATOM 834 C C . LEU A 1 121 ? 7.272 17.272 -10.989 1.00 80.56 121 LEU A C 1
ATOM 836 O O . LEU A 1 121 ? 6.742 17.767 -9.99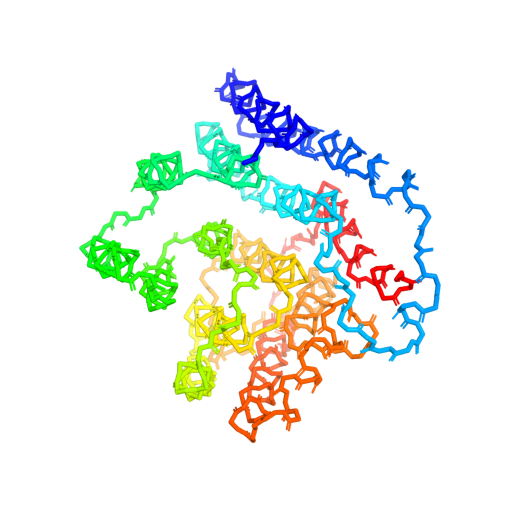5 1.00 80.56 121 LEU A O 1
ATOM 840 N N . LEU A 1 122 ? 6.895 16.088 -11.475 1.00 76.88 122 LEU A N 1
ATOM 841 C CA . LEU A 1 122 ? 5.869 15.241 -10.856 1.00 76.88 122 LEU A CA 1
ATOM 842 C C . LEU A 1 122 ? 6.284 14.800 -9.451 1.00 76.88 122 LEU A C 1
ATOM 844 O O . LEU A 1 122 ? 5.459 14.758 -8.535 1.00 76.88 122 LEU A O 1
ATOM 848 N N . TRP A 1 123 ? 7.577 14.559 -9.256 1.00 74.19 123 TRP A N 1
ATOM 849 C CA . TRP A 1 123 ? 8.160 14.284 -7.955 1.00 74.19 123 TRP A CA 1
ATOM 850 C C . TRP A 1 123 ? 8.042 15.493 -7.018 1.00 74.19 123 TRP A C 1
ATOM 852 O O . TRP A 1 123 ? 7.479 15.369 -5.928 1.00 74.19 123 TRP A O 1
ATOM 862 N N . ALA A 1 124 ? 8.474 16.680 -7.451 1.00 77.06 124 ALA A N 1
ATOM 863 C CA . ALA A 1 124 ? 8.350 17.909 -6.664 1.00 77.06 124 ALA A CA 1
ATOM 864 C C . ALA A 1 124 ? 6.881 18.223 -6.324 1.00 77.06 124 ALA A C 1
ATOM 866 O O . ALA A 1 124 ? 6.562 18.605 -5.196 1.00 77.06 124 ALA A O 1
ATOM 867 N N . CYS A 1 125 ? 5.970 17.988 -7.271 1.00 82.69 125 CYS A N 1
ATOM 868 C CA . CYS A 1 125 ? 4.533 18.123 -7.068 1.00 82.69 125 CYS A CA 1
ATOM 869 C C . CYS A 1 125 ? 4.023 17.145 -6.001 1.00 82.69 125 CYS A C 1
ATOM 871 O O . CYS A 1 125 ? 3.362 17.563 -5.052 1.00 82.69 125 CYS A O 1
ATOM 873 N N . SER A 1 126 ? 4.394 15.865 -6.088 1.00 79.56 126 SER A N 1
ATOM 874 C CA . SER A 1 126 ? 4.022 14.846 -5.097 1.00 79.56 126 SER A CA 1
ATOM 875 C C . SER A 1 126 ? 4.492 15.221 -3.689 1.00 79.56 126 SER A C 1
ATOM 877 O O . SER A 1 126 ? 3.762 15.039 -2.715 1.00 79.56 126 SER A O 1
ATOM 879 N N . ILE A 1 127 ? 5.679 15.821 -3.570 1.00 73.81 127 ILE A N 1
ATOM 880 C CA . ILE A 1 127 ? 6.207 16.334 -2.299 1.00 73.81 127 ILE A CA 1
ATOM 881 C C . ILE A 1 127 ? 5.383 17.486 -1.766 1.00 73.81 127 ILE A C 1
ATOM 883 O O . ILE A 1 127 ? 5.021 17.472 -0.589 1.00 73.81 127 ILE A O 1
ATOM 887 N N . ALA A 1 128 ? 5.098 18.472 -2.612 1.00 82.75 128 ALA A N 1
ATOM 888 C CA . ALA A 1 128 ? 4.299 19.626 -2.232 1.00 82.75 128 ALA A CA 1
ATOM 889 C C . ALA A 1 128 ? 2.894 19.200 -1.777 1.00 82.75 128 ALA A C 1
ATOM 891 O O . ALA A 1 128 ? 2.380 19.713 -0.784 1.00 82.75 128 ALA A O 1
ATOM 892 N N . LEU A 1 129 ? 2.302 18.211 -2.451 1.00 83.25 129 LEU A N 1
ATOM 893 C CA . LEU A 1 129 ? 1.001 17.636 -2.107 1.00 83.25 129 LEU A CA 1
ATOM 894 C C . LEU A 1 129 ? 1.033 16.829 -0.803 1.00 83.25 129 LEU A C 1
ATOM 896 O O . LEU A 1 129 ? 0.070 16.873 -0.038 1.00 83.25 129 LEU A O 1
ATOM 900 N N . ALA A 1 130 ? 2.123 16.107 -0.534 1.00 76.31 130 ALA A N 1
ATOM 901 C CA . ALA A 1 130 ? 2.286 15.305 0.678 1.00 76.31 130 ALA A CA 1
ATOM 902 C C . ALA A 1 130 ? 2.703 16.139 1.907 1.00 76.31 130 ALA A C 1
ATOM 904 O O . ALA A 1 130 ? 2.454 15.737 3.047 1.00 76.31 130 ALA A O 1
ATOM 905 N N . TRP A 1 131 ? 3.297 17.317 1.687 1.00 79.31 131 TRP A N 1
ATOM 906 C CA . TRP A 1 131 ? 3.810 18.221 2.721 1.00 79.31 131 TRP A CA 1
ATOM 907 C C . TRP A 1 131 ? 2.846 18.482 3.890 1.00 79.31 131 TRP A C 1
ATOM 909 O O . TRP A 1 131 ? 3.277 18.384 5.045 1.00 79.31 131 TRP A O 1
ATOM 919 N N . PRO A 1 132 ? 1.543 18.756 3.663 1.00 79.75 132 PRO A N 1
ATOM 920 C CA . PRO A 1 132 ? 0.613 19.050 4.752 1.00 79.75 132 PRO A CA 1
ATOM 921 C C . PRO A 1 132 ? 0.466 17.899 5.755 1.00 79.75 132 PRO A C 1
ATOM 923 O O . PRO A 1 132 ? 0.180 18.149 6.926 1.00 79.75 132 PRO A O 1
ATOM 926 N N . PHE A 1 133 ? 0.688 16.655 5.319 1.00 71.31 133 PHE A N 1
ATOM 927 C CA . PHE A 1 133 ? 0.519 15.449 6.133 1.00 71.31 133 PHE A CA 1
ATOM 928 C C . PHE A 1 133 ? 1.774 15.070 6.925 1.00 71.31 133 PHE A C 1
ATOM 930 O O . PHE A 1 133 ? 1.696 14.317 7.894 1.00 71.31 133 PHE A O 1
ATOM 937 N N . LEU A 1 134 ? 2.937 15.591 6.532 1.00 63.88 134 LEU A N 1
ATOM 938 C CA . LEU A 1 134 ? 4.240 15.053 6.933 1.00 63.88 134 LEU A CA 1
ATOM 939 C C . LEU A 1 134 ? 5.058 16.003 7.809 1.00 63.88 134 LEU A C 1
ATOM 941 O O . LEU A 1 134 ? 6.265 15.827 7.930 1.00 63.88 134 LEU A O 1
ATOM 945 N N . ARG A 1 135 ? 4.408 16.988 8.452 1.00 59.44 135 ARG A N 1
ATOM 946 C CA . ARG A 1 135 ? 5.042 18.018 9.302 1.00 59.44 135 ARG A CA 1
ATOM 947 C C . ARG A 1 135 ? 6.175 17.445 10.176 1.00 59.44 135 ARG A C 1
ATOM 949 O O . ARG A 1 135 ? 5.904 16.852 11.215 1.00 59.44 135 ARG A O 1
ATOM 956 N N . GLY A 1 136 ? 7.436 17.656 9.806 1.00 64.50 136 GLY A N 1
ATOM 957 C CA . GLY A 1 136 ? 8.580 17.243 10.621 1.00 64.50 136 GLY A CA 1
ATOM 958 C C . GLY A 1 136 ? 9.921 17.283 9.875 1.00 64.50 136 GLY A C 1
ATOM 959 O O . GLY A 1 136 ? 9.958 17.038 8.670 1.00 64.50 136 GLY A O 1
ATOM 960 N N . PRO A 1 137 ? 11.037 17.556 10.576 1.00 55.88 137 PRO A N 1
ATOM 961 C CA . PRO A 1 137 ? 12.367 17.666 9.965 1.00 55.88 137 PRO A CA 1
ATOM 962 C C . PRO A 1 137 ? 12.860 16.348 9.346 1.00 55.88 137 PRO A C 1
ATOM 964 O O . PRO A 1 137 ? 13.545 16.367 8.326 1.00 55.88 137 PRO A O 1
ATOM 967 N N . GLY A 1 138 ? 12.441 15.197 9.890 1.00 57.09 138 GLY A N 1
ATOM 968 C CA . GLY A 1 138 ? 12.804 13.881 9.350 1.00 57.09 138 GLY A CA 1
ATOM 969 C C . GLY A 1 138 ? 12.338 13.660 7.906 1.00 57.09 138 GLY A C 1
ATOM 970 O O . GLY A 1 138 ? 13.023 12.991 7.138 1.00 57.09 138 GLY A O 1
ATOM 971 N N . TYR A 1 139 ? 11.221 14.277 7.504 1.00 56.62 139 TYR A N 1
ATOM 972 C CA . TYR A 1 139 ? 10.719 14.207 6.131 1.00 56.62 139 TYR A CA 1
ATOM 973 C C . TYR A 1 139 ? 11.620 14.953 5.145 1.00 56.62 139 TYR A C 1
ATOM 975 O O . TYR A 1 139 ? 11.984 14.401 4.110 1.00 56.62 139 TYR A O 1
ATOM 983 N N . LEU A 1 140 ? 12.039 16.176 5.484 1.00 57.81 140 LEU A N 1
ATOM 984 C CA . LEU A 1 140 ? 12.962 16.943 4.645 1.00 57.81 140 LEU A CA 1
ATOM 985 C C . LEU A 1 140 ? 14.297 16.218 4.469 1.00 57.81 140 LEU A C 1
ATOM 987 O O . LEU A 1 140 ? 14.812 16.170 3.357 1.00 57.81 140 LEU A O 1
ATOM 991 N N . MET A 1 141 ? 14.820 15.602 5.532 1.00 58.22 141 MET A N 1
ATOM 992 C CA . MET A 1 141 ? 16.066 14.832 5.465 1.00 58.22 141 MET A CA 1
ATOM 993 C C . MET A 1 141 ? 15.933 13.601 4.561 1.00 58.22 141 MET A C 1
ATOM 995 O O . MET A 1 141 ? 16.790 13.363 3.712 1.00 58.22 141 MET A O 1
ATOM 999 N N . ALA A 1 142 ? 14.831 12.857 4.682 1.00 56.28 142 ALA A N 1
ATOM 1000 C CA . ALA A 1 142 ? 14.534 11.727 3.807 1.00 56.28 142 ALA A CA 1
ATOM 1001 C C . ALA A 1 142 ? 14.395 12.135 2.332 1.00 56.28 142 ALA A C 1
ATOM 1003 O O . ALA A 1 142 ? 14.865 11.425 1.445 1.00 56.28 142 ALA A O 1
ATOM 1004 N N . GLN A 1 143 ? 13.785 13.288 2.057 1.00 56.22 143 GLN A N 1
ATOM 1005 C CA . GLN A 1 143 ? 13.597 13.772 0.690 1.00 56.22 143 GLN A CA 1
ATOM 1006 C C . GLN A 1 143 ? 14.859 14.393 0.096 1.00 56.22 143 GLN A C 1
ATOM 1008 O O . GLN A 1 143 ? 15.116 14.205 -1.090 1.00 56.22 143 GLN A O 1
ATOM 1013 N N . ALA A 1 144 ? 15.676 15.069 0.902 1.00 56.62 144 ALA A N 1
ATOM 1014 C CA . ALA A 1 144 ? 16.991 15.548 0.489 1.00 56.62 144 ALA A CA 1
ATOM 1015 C C . ALA A 1 144 ? 17.915 14.377 0.127 1.00 56.62 144 ALA A C 1
ATOM 1017 O O . ALA A 1 144 ? 18.541 14.397 -0.930 1.00 56.62 144 ALA A O 1
ATOM 1018 N N . ALA A 1 145 ? 17.917 13.310 0.933 1.00 54.69 145 ALA A N 1
ATOM 1019 C CA . ALA A 1 145 ? 18.597 12.063 0.591 1.00 54.69 145 ALA A CA 1
ATOM 1020 C C . ALA A 1 145 ? 17.994 11.417 -0.674 1.00 54.69 145 ALA A C 1
ATOM 1022 O O . ALA A 1 145 ? 18.728 10.958 -1.546 1.00 54.69 145 ALA A O 1
ATOM 1023 N N . GLY A 1 146 ? 16.666 11.468 -0.821 1.00 52.97 146 GLY A N 1
ATOM 1024 C CA . GLY A 1 146 ? 15.928 11.107 -2.033 1.00 52.97 146 GLY A CA 1
ATOM 1025 C C . GLY A 1 146 ? 16.443 11.790 -3.303 1.00 52.97 146 GLY A C 1
ATOM 1026 O O . GLY A 1 146 ? 16.779 11.103 -4.268 1.00 52.97 146 GLY A O 1
ATOM 1027 N N . MET A 1 147 ? 16.531 13.124 -3.287 1.00 54.09 147 MET A N 1
ATOM 1028 C CA . MET A 1 147 ? 17.044 13.953 -4.389 1.00 54.09 147 MET A CA 1
ATOM 1029 C C . MET A 1 147 ? 18.506 13.684 -4.685 1.00 54.09 147 MET A C 1
ATOM 1031 O O . MET A 1 147 ? 18.867 13.499 -5.845 1.00 54.09 147 MET A O 1
ATOM 1035 N N . ALA A 1 148 ? 19.333 13.646 -3.639 1.00 53.44 148 ALA A N 1
ATOM 1036 C CA . ALA A 1 148 ? 20.757 13.388 -3.774 1.00 53.44 148 ALA A CA 1
ATOM 1037 C C . ALA A 1 148 ? 20.997 12.042 -4.468 1.00 53.44 148 ALA A C 1
ATOM 1039 O O . ALA A 1 148 ? 21.863 11.939 -5.322 1.00 53.44 148 ALA A O 1
ATOM 1040 N N . CYS A 1 149 ? 20.174 11.029 -4.189 1.00 50.88 149 CYS A N 1
ATOM 1041 C CA . CYS A 1 149 ? 20.290 9.726 -4.840 1.00 50.88 149 CYS A CA 1
ATOM 1042 C C . CYS A 1 149 ? 19.663 9.683 -6.242 1.00 50.88 149 CYS A C 1
ATOM 1044 O O . CYS A 1 149 ? 20.181 8.992 -7.118 1.00 50.88 149 CYS A O 1
ATOM 1046 N N . ALA A 1 150 ? 18.578 10.431 -6.480 1.00 48.16 150 ALA A N 1
ATOM 1047 C CA . ALA A 1 150 ? 17.944 10.539 -7.795 1.00 48.16 150 ALA A CA 1
ATOM 1048 C C . ALA A 1 150 ? 18.861 11.218 -8.826 1.00 48.16 150 ALA A C 1
ATOM 1050 O O . ALA A 1 150 ? 18.942 10.754 -9.960 1.00 48.16 150 ALA A O 1
ATOM 1051 N N . GLY A 1 151 ? 19.614 12.247 -8.419 1.00 45.50 151 GLY A N 1
ATOM 1052 C CA . GLY A 1 151 ? 20.628 12.889 -9.266 1.00 45.50 151 GLY A CA 1
ATOM 1053 C C . GLY A 1 151 ? 21.791 11.967 -9.653 1.00 45.50 151 GLY A C 1
ATOM 1054 O O . GLY A 1 151 ? 22.456 12.212 -10.652 1.00 45.50 151 GLY A O 1
ATOM 1055 N N . TRP A 1 152 ? 22.001 10.884 -8.900 1.00 45.38 152 TRP A N 1
ATOM 1056 C CA . TRP A 1 152 ? 23.046 9.887 -9.150 1.00 45.38 152 TRP A CA 1
ATOM 1057 C C . TRP A 1 152 ? 22.513 8.612 -9.824 1.00 45.38 152 TRP A C 1
ATOM 1059 O O . TRP A 1 152 ? 23.262 7.656 -10.013 1.00 45.38 152 TRP A O 1
ATOM 1069 N N . GLY A 1 153 ? 21.221 8.562 -10.173 1.00 44.22 153 GLY A N 1
ATOM 1070 C CA . GLY A 1 153 ? 20.597 7.366 -10.747 1.00 44.22 153 GLY A CA 1
ATOM 1071 C C . GLY A 1 153 ? 20.556 6.167 -9.790 1.00 44.22 153 GLY A C 1
ATOM 1072 O O . GLY A 1 153 ? 20.361 5.037 -10.237 1.00 44.22 153 GLY A O 1
ATOM 1073 N N . VAL A 1 154 ? 20.744 6.379 -8.479 1.00 44.62 154 VAL A N 1
ATOM 1074 C CA . VAL A 1 154 ? 20.860 5.288 -7.502 1.00 44.62 154 VAL A CA 1
ATOM 1075 C C . VAL A 1 154 ? 19.529 5.065 -6.769 1.00 44.62 154 VAL A C 1
ATOM 1077 O O . VAL A 1 154 ? 18.928 6.010 -6.247 1.00 44.62 154 VAL A O 1
ATOM 1080 N N . PRO A 1 155 ? 19.083 3.805 -6.614 1.00 47.59 155 PRO A N 1
ATOM 1081 C CA . PRO A 1 155 ? 17.871 3.446 -5.872 1.00 47.59 155 PRO A CA 1
ATOM 1082 C C . PRO A 1 155 ? 17.859 3.801 -4.372 1.00 47.59 155 PRO A C 1
ATOM 1084 O O . PRO A 1 155 ? 16.825 3.649 -3.724 1.00 47.59 155 PRO A O 1
ATOM 1087 N N . LEU A 1 156 ? 18.954 4.327 -3.809 1.00 39.41 156 LEU A N 1
ATOM 1088 C CA . LEU A 1 156 ? 19.047 4.792 -2.416 1.00 39.41 156 LEU A CA 1
ATOM 1089 C C . LEU A 1 156 ? 18.003 5.860 -2.062 1.00 39.41 156 LEU A C 1
ATOM 1091 O O . LEU A 1 156 ? 17.575 5.954 -0.910 1.00 39.41 156 LEU A O 1
ATOM 1095 N N . GLY A 1 157 ? 17.502 6.601 -3.053 1.00 41.31 157 GLY A N 1
ATOM 1096 C CA . GLY A 1 157 ? 16.422 7.548 -2.820 1.00 41.31 157 GLY A CA 1
ATOM 1097 C C . GLY A 1 157 ? 15.125 6.863 -2.382 1.00 41.31 157 GLY A C 1
ATOM 1098 O O . GLY A 1 157 ? 14.361 7.455 -1.630 1.00 41.31 157 GLY A O 1
ATOM 1099 N N . ALA A 1 158 ? 14.888 5.608 -2.791 1.00 45.69 158 ALA A N 1
ATOM 1100 C CA . ALA A 1 158 ? 13.750 4.793 -2.341 1.00 45.69 158 ALA A CA 1
ATOM 1101 C C . ALA A 1 158 ? 13.835 4.456 -0.858 1.00 45.69 158 ALA A C 1
ATOM 1103 O O . ALA A 1 158 ? 12.822 4.447 -0.171 1.00 45.69 158 ALA A O 1
ATOM 1104 N N . LEU A 1 159 ? 15.054 4.258 -0.364 1.00 45.09 159 LEU A N 1
ATOM 1105 C CA . LEU A 1 159 ? 15.328 3.848 1.006 1.00 45.09 159 LEU A CA 1
ATOM 1106 C C . LEU A 1 159 ? 15.084 4.997 1.988 1.00 45.09 159 LEU A C 1
ATOM 1108 O O . LEU A 1 159 ? 14.382 4.821 2.987 1.00 45.09 159 LEU A O 1
ATOM 1112 N N . ALA A 1 160 ? 15.561 6.200 1.657 1.00 38.78 160 ALA A N 1
ATOM 1113 C CA . ALA A 1 160 ? 15.264 7.399 2.434 1.00 38.78 160 ALA A CA 1
ATOM 1114 C C . ALA A 1 160 ? 13.753 7.722 2.434 1.00 38.78 160 ALA A C 1
ATOM 1116 O O . ALA A 1 160 ? 13.189 8.072 3.475 1.00 38.78 160 ALA A O 1
ATOM 1117 N N . ARG A 1 161 ? 13.071 7.485 1.300 1.00 48.06 161 ARG A N 1
ATOM 1118 C CA . ARG A 1 161 ? 11.615 7.642 1.105 1.00 48.06 161 ARG A CA 1
ATOM 1119 C C . ARG A 1 161 ? 10.728 6.707 1.934 1.00 48.06 161 ARG A C 1
ATOM 1121 O O . ARG A 1 161 ? 9.529 6.918 1.951 1.00 48.06 161 ARG A O 1
ATOM 1128 N N . SER A 1 162 ? 11.245 5.702 2.624 1.00 42.97 162 SER A N 1
ATOM 1129 C CA . SER A 1 162 ? 10.404 4.778 3.407 1.00 42.97 162 SER A CA 1
ATOM 1130 C C . SER A 1 162 ? 10.514 4.991 4.925 1.00 42.97 162 SER A C 1
ATOM 1132 O O . SER A 1 162 ? 9.603 4.626 5.663 1.00 42.97 162 SER A O 1
ATOM 1134 N N . VAL A 1 163 ? 11.575 5.655 5.408 1.00 38.50 163 VAL A N 1
ATOM 1135 C CA . VAL A 1 163 ? 11.838 5.825 6.854 1.00 38.50 163 VAL A CA 1
ATOM 1136 C C . VAL A 1 163 ? 11.059 6.998 7.461 1.00 38.50 163 VAL A C 1
ATOM 1138 O O . VAL A 1 163 ? 10.490 6.859 8.539 1.00 38.50 163 VAL A O 1
ATOM 1141 N N . ALA A 1 164 ? 10.972 8.148 6.784 1.00 40.34 164 ALA A N 1
ATOM 1142 C CA . ALA A 1 164 ? 10.353 9.349 7.369 1.00 40.34 164 ALA A CA 1
ATOM 1143 C C . ALA A 1 164 ? 8.812 9.357 7.377 1.00 40.34 164 ALA A C 1
ATOM 1145 O O . ALA A 1 164 ? 8.189 10.135 8.100 1.00 40.34 164 ALA A O 1
ATOM 1146 N N . TRP A 1 165 ? 8.192 8.492 6.580 1.00 45.91 165 TRP A N 1
ATOM 1147 C CA . TRP A 1 165 ? 6.767 8.539 6.237 1.00 45.91 165 TRP A CA 1
ATOM 1148 C C . TRP A 1 165 ? 5.879 7.848 7.269 1.00 45.91 165 TRP A C 1
ATOM 1150 O O . TRP A 1 165 ? 4.661 7.968 7.269 1.00 45.91 165 TRP A O 1
ATOM 1160 N N . THR A 1 166 ? 6.494 7.138 8.199 1.00 44.53 166 THR A N 1
ATOM 1161 C CA . THR A 1 166 ? 5.835 6.122 9.018 1.00 44.53 166 THR A CA 1
ATOM 1162 C C . THR A 1 166 ? 5.323 6.658 10.344 1.00 44.53 166 THR A C 1
ATOM 1164 O O . THR A 1 166 ? 4.636 5.967 11.091 1.00 44.53 166 THR A O 1
ATOM 1167 N N . THR A 1 167 ? 5.604 7.929 10.623 1.00 37.91 167 THR A N 1
ATOM 1168 C CA . THR A 1 167 ? 5.285 8.540 11.908 1.00 37.91 167 THR A CA 1
ATOM 1169 C C . THR A 1 167 ? 3.888 9.156 11.963 1.00 37.91 167 THR A C 1
ATOM 1171 O O . THR A 1 167 ? 3.402 9.377 13.071 1.00 37.91 167 THR A O 1
ATOM 1174 N N . ARG A 1 168 ? 3.209 9.437 10.829 1.00 38.88 168 ARG A N 1
ATOM 1175 C CA . ARG A 1 168 ? 1.961 10.241 10.865 1.00 38.88 168 ARG A CA 1
ATOM 1176 C C . ARG A 1 168 ? 0.771 9.834 9.992 1.00 38.88 168 ARG A C 1
ATOM 1178 O O . ARG A 1 168 ? -0.290 10.406 10.214 1.00 38.88 168 ARG A O 1
ATOM 1185 N N . ALA A 1 169 ? 0.853 8.847 9.094 1.00 38.81 169 ALA A N 1
ATOM 1186 C CA . ALA A 1 169 ? -0.364 8.300 8.478 1.00 38.81 169 ALA A CA 1
ATOM 1187 C C . ALA A 1 169 ? -0.160 6.930 7.801 1.00 38.81 169 ALA A C 1
ATOM 1189 O O . ALA A 1 169 ? 0.858 6.715 7.150 1.00 38.81 169 ALA A O 1
ATOM 1190 N N . PRO A 1 170 ? -1.175 6.054 7.794 1.00 42.22 170 PRO A N 1
ATOM 1191 C CA . PRO A 1 170 ? -1.225 4.895 6.897 1.00 42.22 170 PRO A CA 1
ATOM 1192 C C . PRO A 1 170 ? -1.316 5.312 5.414 1.00 42.22 170 PRO A C 1
ATOM 1194 O O . PRO A 1 170 ? -0.854 4.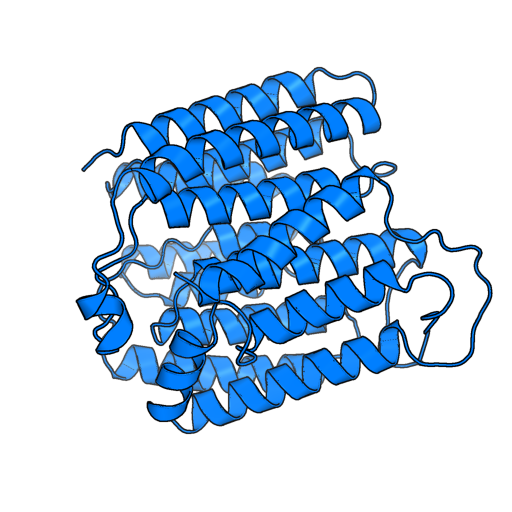597 4.530 1.00 42.22 170 PRO A O 1
ATOM 1197 N N . MET A 1 171 ? -1.807 6.527 5.138 1.00 40.53 171 MET A N 1
ATOM 1198 C CA . MET A 1 171 ? -1.723 7.164 3.819 1.00 40.53 171 MET A CA 1
ATOM 1199 C C . MET A 1 171 ? -0.284 7.440 3.375 1.00 40.53 171 MET A C 1
ATOM 1201 O O . MET A 1 171 ? 0.007 7.375 2.189 1.00 40.53 171 MET A O 1
ATOM 1205 N N . ALA A 1 172 ? 0.635 7.711 4.301 1.00 40.94 172 ALA A N 1
ATOM 1206 C CA . ALA A 1 172 ? 2.022 8.013 3.968 1.00 40.94 172 ALA A CA 1
ATOM 1207 C C . ALA A 1 172 ? 2.804 6.761 3.532 1.00 40.94 172 ALA A C 1
ATOM 1209 O O . ALA A 1 172 ? 3.696 6.867 2.698 1.00 40.94 172 ALA A O 1
ATOM 1210 N N . VAL A 1 173 ? 2.409 5.573 4.009 1.00 45.03 173 VAL A N 1
ATOM 1211 C CA . VAL A 1 173 ? 2.898 4.279 3.499 1.00 45.03 173 VAL A CA 1
ATOM 1212 C C . VAL A 1 173 ? 2.439 4.063 2.053 1.00 45.03 173 VAL A C 1
ATOM 1214 O O . VAL A 1 173 ? 3.228 3.674 1.199 1.00 45.03 173 VAL A O 1
ATOM 1217 N N . LEU A 1 174 ? 1.183 4.399 1.759 1.00 47.53 174 LEU A N 1
ATOM 1218 C CA . LEU A 1 174 ? 0.615 4.362 0.412 1.00 47.53 174 LEU A CA 1
ATOM 1219 C C . LEU A 1 174 ? 1.349 5.310 -0.546 1.00 47.53 174 LEU A C 1
ATOM 1221 O O . LEU A 1 174 ? 1.733 4.900 -1.637 1.00 47.53 174 LEU A O 1
ATOM 1225 N N . VAL A 1 175 ? 1.637 6.535 -0.098 1.00 45.41 175 VAL A N 1
ATOM 1226 C CA . VAL A 1 175 ? 2.398 7.524 -0.877 1.00 45.41 175 VAL A CA 1
ATOM 1227 C C . VAL A 1 175 ? 3.852 7.090 -1.078 1.00 45.41 175 VAL A C 1
ATOM 1229 O O . VAL A 1 175 ? 4.381 7.241 -2.179 1.00 45.41 175 VAL A O 1
ATOM 1232 N N . ALA A 1 176 ? 4.480 6.493 -0.061 1.00 47.75 176 ALA A N 1
ATOM 1233 C CA . ALA A 1 176 ? 5.841 5.969 -0.149 1.00 47.75 176 ALA A CA 1
ATOM 1234 C C . ALA A 1 176 ? 5.964 4.830 -1.172 1.00 47.75 176 ALA A C 1
ATOM 1236 O O . ALA A 1 176 ? 6.984 4.739 -1.845 1.00 47.75 176 ALA A O 1
ATOM 1237 N N . VAL A 1 177 ? 4.925 4.004 -1.339 1.00 48.69 177 VAL A N 1
ATOM 1238 C CA . VAL A 1 177 ? 4.917 2.926 -2.339 1.00 48.69 177 VAL A CA 1
ATOM 1239 C C . VAL A 1 177 ? 4.541 3.436 -3.737 1.00 48.69 177 VAL A C 1
ATOM 1241 O O . VAL A 1 177 ? 5.116 2.985 -4.724 1.00 48.69 177 VAL A O 1
ATOM 1244 N N . THR A 1 178 ? 3.653 4.428 -3.854 1.00 43.88 178 THR A N 1
ATOM 1245 C CA . THR A 1 178 ? 3.304 5.032 -5.157 1.00 43.88 178 THR A CA 1
ATOM 1246 C C . THR A 1 178 ? 4.375 5.977 -5.712 1.00 43.88 178 THR A C 1
ATOM 1248 O O . THR A 1 178 ? 4.385 6.241 -6.910 1.00 43.88 178 THR A O 1
ATOM 1251 N N . ALA A 1 179 ? 5.280 6.492 -4.873 1.00 41.34 179 ALA A N 1
ATOM 1252 C CA . ALA A 1 179 ? 6.340 7.428 -5.271 1.00 41.34 179 ALA A CA 1
ATOM 1253 C C . ALA A 1 179 ? 7.632 6.741 -5.753 1.00 41.34 179 ALA A C 1
ATOM 1255 O O . ALA A 1 179 ? 8.662 7.400 -5.919 1.00 41.34 179 ALA A O 1
ATOM 1256 N N . VAL A 1 180 ? 7.614 5.422 -5.961 1.00 47.16 180 VAL A N 1
ATOM 1257 C CA . VAL A 1 180 ? 8.778 4.666 -6.428 1.00 47.16 180 VAL A CA 1
ATOM 1258 C C . VAL A 1 180 ? 8.507 4.105 -7.826 1.00 47.16 180 VAL A C 1
ATOM 1260 O O . VAL A 1 180 ? 8.205 2.923 -7.973 1.00 47.16 180 VAL A O 1
ATOM 1263 N N . PRO A 1 181 ? 8.666 4.912 -8.890 1.00 43.78 181 PRO A N 1
ATOM 1264 C CA . PRO A 1 181 ? 8.902 4.360 -10.210 1.00 43.78 181 PRO A CA 1
ATOM 1265 C C . PRO A 1 181 ? 10.353 3.853 -10.239 1.00 43.78 181 PRO A C 1
ATOM 1267 O O . PRO A 1 181 ? 11.242 4.537 -10.743 1.00 43.78 181 PRO A O 1
ATOM 1270 N N . VAL A 1 182 ? 10.653 2.683 -9.655 1.00 48.50 182 VAL A N 1
ATOM 1271 C CA . VAL A 1 182 ? 11.965 2.060 -9.917 1.00 48.50 182 VAL A CA 1
ATOM 1272 C C . VAL A 1 182 ? 11.909 1.484 -11.319 1.00 48.50 182 VAL A C 1
ATOM 1274 O O . VAL A 1 182 ? 11.078 0.648 -11.666 1.00 48.50 182 VAL A O 1
ATOM 1277 N N . HIS A 1 183 ? 12.774 2.053 -12.142 1.00 42.34 183 HIS A N 1
ATOM 1278 C CA . HIS A 1 183 ? 12.921 1.767 -13.547 1.00 42.34 183 HIS A CA 1
ATOM 1279 C C . HIS A 1 183 ? 13.317 0.298 -13.738 1.00 42.34 183 HIS A C 1
ATOM 1281 O O . HIS A 1 183 ? 14.077 -0.255 -12.949 1.00 42.34 183 HIS A O 1
ATOM 1287 N N . ALA A 1 184 ? 12.844 -0.311 -14.827 1.00 42.41 184 ALA A N 1
ATOM 1288 C CA . ALA A 1 184 ? 13.165 -1.678 -15.255 1.00 42.41 184 ALA A CA 1
ATOM 1289 C C . ALA A 1 184 ? 14.640 -1.875 -15.680 1.00 42.41 184 ALA A C 1
ATOM 1291 O O . ALA A 1 184 ? 14.965 -2.805 -16.413 1.00 42.41 184 ALA A O 1
ATOM 1292 N N . THR A 1 185 ? 15.539 -0.976 -15.280 1.00 53.78 185 THR A N 1
ATOM 1293 C CA . THR A 1 185 ? 16.967 -1.082 -15.558 1.00 53.78 185 THR A CA 1
ATOM 1294 C C . THR A 1 185 ? 17.579 -2.060 -14.570 1.00 53.78 185 THR A C 1
ATOM 1296 O O . THR A 1 185 ? 17.468 -1.859 -13.360 1.00 53.78 185 THR A O 1
ATOM 1299 N N . ALA A 1 186 ? 18.228 -3.104 -15.085 1.00 62.50 186 ALA A N 1
ATOM 1300 C CA . ALA A 1 186 ? 18.969 -4.054 -14.269 1.00 62.50 186 ALA A CA 1
ATOM 1301 C C . ALA A 1 186 ? 19.955 -3.296 -13.370 1.00 62.50 186 ALA A C 1
ATOM 1303 O O . ALA A 1 186 ? 20.890 -2.653 -13.849 1.00 62.50 186 ALA A O 1
ATOM 1304 N N . LEU A 1 187 ? 19.707 -3.332 -12.061 1.00 74.25 187 LEU A N 1
ATOM 1305 C CA . LEU A 1 187 ? 20.613 -2.735 -11.094 1.00 74.25 187 LEU A CA 1
ATOM 1306 C C . LEU A 1 187 ? 21.893 -3.574 -11.032 1.00 74.25 187 LEU A C 1
ATOM 1308 O O . LEU A 1 187 ? 21.814 -4.808 -11.072 1.00 74.25 187 LEU A O 1
ATOM 1312 N N . PRO A 1 188 ? 23.069 -2.938 -10.908 1.00 82.00 188 PRO A N 1
ATOM 1313 C CA . PRO A 1 188 ? 24.318 -3.669 -10.789 1.00 82.00 188 PRO A CA 1
ATOM 1314 C C . PRO A 1 188 ? 24.285 -4.560 -9.540 1.00 82.00 188 PRO A C 1
ATOM 1316 O O . PRO A 1 188 ? 23.743 -4.180 -8.499 1.00 82.00 188 PRO A O 1
ATOM 1319 N N . THR A 1 189 ? 24.894 -5.742 -9.631 1.00 85.06 189 THR A N 1
ATOM 1320 C CA . THR A 1 189 ? 24.965 -6.740 -8.551 1.00 85.06 189 THR A CA 1
ATOM 1321 C C . THR A 1 189 ? 25.277 -6.164 -7.162 1.00 85.06 189 THR A C 1
ATOM 1323 O O . THR A 1 189 ? 24.530 -6.494 -6.241 1.00 85.06 189 THR A O 1
ATOM 1326 N N . PRO A 1 190 ? 26.277 -5.273 -6.962 1.00 84.69 190 PRO A N 1
ATOM 1327 C CA . PRO A 1 190 ? 26.555 -4.703 -5.637 1.00 84.69 190 PRO A CA 1
ATOM 1328 C C . PRO A 1 190 ? 25.388 -3.898 -5.046 1.00 84.69 190 PRO A C 1
ATOM 1330 O O . PRO A 1 190 ? 25.202 -3.858 -3.833 1.00 84.69 190 PRO A O 1
ATOM 1333 N N . VAL A 1 191 ? 24.566 -3.267 -5.886 1.00 82.06 191 VAL A N 1
ATOM 1334 C CA . VAL A 1 191 ? 23.384 -2.528 -5.425 1.00 82.06 191 VAL A CA 1
ATOM 1335 C C . VAL A 1 191 ? 22.271 -3.495 -5.024 1.00 82.06 191 VAL A C 1
ATOM 1337 O O . VAL A 1 191 ? 21.608 -3.274 -4.012 1.00 82.06 191 VAL A O 1
ATOM 1340 N N . ARG A 1 192 ? 22.096 -4.601 -5.761 1.00 83.31 192 ARG A N 1
ATOM 1341 C CA . ARG A 1 192 ? 21.127 -5.653 -5.409 1.00 83.31 192 ARG A CA 1
ATOM 1342 C C . ARG A 1 192 ? 21.496 -6.355 -4.101 1.00 83.31 192 ARG A C 1
ATOM 1344 O O . ARG A 1 192 ? 20.614 -6.606 -3.285 1.00 83.31 192 ARG A O 1
ATOM 1351 N N . THR A 1 193 ? 22.778 -6.635 -3.863 1.00 86.19 193 THR A N 1
ATOM 1352 C CA . THR A 1 193 ? 23.233 -7.242 -2.599 1.00 86.19 193 THR A CA 1
ATOM 1353 C C . THR A 1 193 ? 23.070 -6.286 -1.419 1.00 86.19 193 THR A C 1
ATOM 1355 O O . THR A 1 193 ? 22.584 -6.699 -0.367 1.00 86.19 193 THR A O 1
ATOM 1358 N N . ALA A 1 194 ? 23.380 -4.997 -1.595 1.00 85.62 194 ALA A N 1
ATOM 1359 C CA . ALA A 1 194 ? 23.109 -3.978 -0.582 1.00 85.62 194 ALA A CA 1
ATOM 1360 C C . ALA A 1 194 ? 21.604 -3.852 -0.280 1.00 85.62 194 ALA A C 1
ATOM 1362 O O . ALA A 1 194 ? 21.211 -3.774 0.884 1.00 85.62 194 ALA A O 1
ATOM 1363 N N . ALA A 1 195 ? 20.752 -3.897 -1.309 1.00 84.62 195 ALA A N 1
ATOM 1364 C CA . ALA A 1 195 ? 19.300 -3.903 -1.148 1.00 84.62 195 ALA A CA 1
ATOM 1365 C C . ALA A 1 195 ? 18.794 -5.141 -0.389 1.00 84.62 195 ALA A C 1
ATOM 1367 O O . ALA A 1 195 ? 17.918 -5.012 0.464 1.00 84.62 195 ALA A O 1
ATOM 1368 N N . ALA A 1 196 ? 19.369 -6.319 -0.644 1.00 89.38 196 ALA A N 1
ATOM 1369 C CA . ALA A 1 196 ? 19.051 -7.546 0.083 1.00 89.38 196 ALA A CA 1
ATOM 1370 C C . ALA A 1 196 ? 19.444 -7.468 1.568 1.00 89.38 196 ALA A C 1
ATOM 1372 O O . ALA A 1 196 ? 18.648 -7.821 2.439 1.00 89.38 196 ALA A O 1
ATOM 1373 N N . ALA A 1 197 ? 20.639 -6.955 1.872 1.00 88.75 197 ALA A N 1
ATOM 1374 C CA . ALA A 1 197 ? 21.073 -6.725 3.250 1.00 88.75 197 ALA A CA 1
ATOM 1375 C C . ALA A 1 197 ? 20.156 -5.722 3.965 1.00 88.75 197 ALA A C 1
ATOM 1377 O O . ALA A 1 197 ? 19.716 -5.965 5.089 1.00 88.75 197 ALA A O 1
ATOM 1378 N N . PHE A 1 198 ? 19.801 -4.630 3.285 1.00 86.69 198 PHE A N 1
ATOM 1379 C CA . PHE A 1 198 ? 18.840 -3.661 3.796 1.00 86.69 198 PHE A CA 1
ATOM 1380 C C . PHE A 1 198 ? 17.474 -4.298 4.070 1.00 86.69 198 PHE A C 1
ATOM 1382 O O . PHE A 1 198 ? 16.898 -4.064 5.133 1.00 86.69 198 PHE A O 1
ATOM 1389 N N . ALA A 1 199 ? 16.972 -5.130 3.151 1.00 89.25 199 ALA A N 1
ATOM 1390 C CA . ALA A 1 199 ? 15.705 -5.831 3.319 1.00 89.25 199 ALA A CA 1
ATOM 1391 C C . ALA A 1 199 ? 15.696 -6.664 4.607 1.00 89.25 199 ALA A C 1
ATOM 1393 O O . ALA A 1 199 ? 14.733 -6.598 5.375 1.00 89.25 199 ALA A O 1
ATOM 1394 N N . ALA A 1 200 ? 16.780 -7.399 4.872 1.00 93.69 200 ALA A N 1
ATOM 1395 C CA . ALA A 1 200 ? 16.930 -8.222 6.068 1.00 93.69 200 ALA A CA 1
ATOM 1396 C C . ALA A 1 200 ? 16.994 -7.382 7.355 1.00 93.69 200 ALA A C 1
ATOM 1398 O O . ALA A 1 200 ? 16.286 -7.679 8.319 1.00 93.69 200 ALA A O 1
ATOM 1399 N N . VAL A 1 201 ? 17.777 -6.298 7.366 1.00 89.75 201 VAL A N 1
ATOM 1400 C CA . VAL A 1 201 ? 17.876 -5.389 8.525 1.00 89.75 201 VAL A CA 1
ATOM 1401 C C . VAL A 1 201 ? 16.533 -4.717 8.816 1.00 89.75 201 VAL A C 1
ATOM 1403 O O . VAL A 1 201 ? 16.107 -4.658 9.968 1.00 89.75 201 VAL A O 1
ATOM 1406 N N . ALA A 1 202 ? 15.829 -4.248 7.785 1.00 85.94 202 ALA A N 1
ATOM 1407 C CA . ALA A 1 202 ? 14.515 -3.632 7.934 1.00 85.94 202 ALA A CA 1
ATOM 1408 C C . ALA A 1 202 ? 13.449 -4.633 8.415 1.00 85.94 202 ALA A C 1
ATOM 1410 O O . ALA A 1 202 ? 12.612 -4.272 9.243 1.00 85.94 202 ALA A O 1
ATOM 1411 N N . ALA A 1 203 ? 13.514 -5.892 7.965 1.00 94.00 203 ALA A N 1
ATOM 1412 C CA . ALA A 1 203 ? 12.646 -6.963 8.454 1.00 94.00 203 ALA A CA 1
ATOM 1413 C C . ALA A 1 203 ? 12.895 -7.237 9.946 1.00 94.00 203 ALA A C 1
ATOM 1415 O O . ALA A 1 203 ? 11.954 -7.296 10.737 1.00 94.00 203 ALA A O 1
ATOM 1416 N N . ALA A 1 204 ? 14.164 -7.331 10.356 1.00 94.75 204 ALA A N 1
ATOM 1417 C CA . ALA A 1 204 ? 14.537 -7.498 11.760 1.00 94.75 204 ALA A CA 1
ATOM 1418 C C . ALA A 1 204 ? 14.082 -6.306 12.618 1.00 94.75 204 ALA A C 1
ATOM 1420 O O . ALA A 1 204 ? 13.537 -6.497 13.708 1.00 94.75 204 ALA A O 1
ATOM 1421 N N . TYR A 1 205 ? 14.230 -5.079 12.105 1.00 90.62 205 TYR A N 1
ATOM 1422 C CA . TYR A 1 205 ? 13.701 -3.880 12.751 1.00 90.62 205 TYR A CA 1
ATOM 1423 C C . TYR A 1 205 ? 12.186 -3.980 12.942 1.00 90.62 205 TYR A C 1
ATOM 1425 O O . TYR A 1 205 ? 11.723 -3.760 14.059 1.00 90.62 205 TYR A O 1
ATOM 1433 N N . ALA A 1 206 ? 11.435 -4.350 11.896 1.00 91.50 206 ALA A N 1
ATOM 1434 C CA . ALA A 1 206 ? 9.981 -4.519 11.942 1.00 91.50 206 ALA A CA 1
ATOM 1435 C C . ALA A 1 206 ? 9.561 -5.535 13.012 1.00 91.50 206 ALA A C 1
ATOM 1437 O O . ALA A 1 206 ? 8.667 -5.253 13.809 1.00 91.50 206 ALA A O 1
ATOM 1438 N N . LEU A 1 207 ? 10.250 -6.679 13.070 1.00 97.19 207 LEU A N 1
ATOM 1439 C CA . LEU A 1 207 ? 10.001 -7.730 14.052 1.00 97.19 207 LEU A CA 1
ATOM 1440 C C . LEU A 1 207 ? 10.243 -7.245 15.489 1.00 97.19 207 LEU A C 1
ATOM 1442 O O . LEU A 1 207 ? 9.516 -7.634 16.402 1.00 97.19 207 LEU A O 1
ATOM 1446 N N . ALA A 1 208 ? 11.237 -6.387 15.714 1.00 96.31 208 ALA A N 1
ATOM 1447 C CA . ALA A 1 208 ? 11.531 -5.839 17.036 1.00 96.31 208 ALA A CA 1
ATOM 1448 C C . ALA A 1 208 ? 10.507 -4.785 17.502 1.00 96.31 208 ALA A C 1
ATOM 1450 O O . ALA A 1 208 ? 10.450 -4.470 18.692 1.00 96.31 208 ALA A O 1
ATOM 1451 N N . GLN A 1 209 ? 9.689 -4.234 16.598 1.00 94.00 209 GLN A N 1
ATOM 1452 C CA . GLN A 1 209 ? 8.723 -3.199 16.955 1.00 94.00 209 GLN A CA 1
ATOM 1453 C C . GLN A 1 209 ? 7.488 -3.758 17.667 1.00 94.00 209 GLN A C 1
ATOM 1455 O O . GLN A 1 209 ? 7.051 -4.895 17.482 1.00 94.00 209 GLN A O 1
ATOM 1460 N N . VAL A 1 210 ? 6.910 -2.893 18.496 1.00 95.50 210 VAL A N 1
ATOM 1461 C CA . VAL A 1 210 ? 5.689 -3.155 19.264 1.00 95.50 210 VAL A CA 1
ATOM 1462 C C . VAL A 1 210 ? 4.548 -2.251 18.798 1.00 95.50 210 VAL A C 1
ATOM 1464 O O . VAL A 1 210 ? 3.401 -2.678 18.760 1.00 95.50 210 VAL A O 1
ATOM 1467 N N . ASP A 1 211 ? 4.857 -1.016 18.407 1.00 91.94 211 ASP A N 1
ATOM 1468 C CA . ASP A 1 211 ? 3.904 -0.095 17.788 1.00 91.94 211 ASP A CA 1
ATOM 1469 C C . ASP A 1 211 ? 3.594 -0.550 16.354 1.00 91.94 211 ASP A C 1
ATOM 1471 O O . ASP A 1 211 ? 4.512 -0.706 15.539 1.00 91.94 211 ASP A O 1
ATOM 1475 N N . VAL A 1 212 ? 2.310 -0.743 16.029 1.00 91.88 212 VAL A N 1
ATOM 1476 C CA . VAL A 1 212 ? 1.898 -1.273 14.720 1.00 91.88 212 VAL A CA 1
ATOM 1477 C C . VAL A 1 212 ? 2.354 -0.386 13.559 1.00 91.88 212 VAL A C 1
ATOM 1479 O O . VAL A 1 212 ? 2.691 -0.893 12.491 1.00 91.88 212 VAL A O 1
ATOM 1482 N N . ARG A 1 213 ? 2.417 0.936 13.750 1.00 87.88 213 ARG A N 1
ATOM 1483 C CA . ARG A 1 213 ? 2.836 1.875 12.702 1.00 87.88 213 ARG A CA 1
ATOM 1484 C C . ARG A 1 213 ? 4.302 1.673 12.370 1.00 87.88 213 ARG A C 1
ATOM 1486 O O . ARG A 1 213 ? 4.672 1.668 11.199 1.00 87.88 213 ARG A O 1
ATOM 1493 N N . ARG A 1 214 ? 5.129 1.441 13.392 1.00 85.38 214 ARG A N 1
ATOM 1494 C CA . ARG A 1 214 ? 6.559 1.141 13.227 1.00 85.38 214 ARG A CA 1
ATOM 1495 C C . ARG A 1 214 ? 6.797 -0.268 12.682 1.00 85.38 214 ARG A C 1
ATOM 1497 O O . ARG A 1 214 ? 7.754 -0.476 11.944 1.00 85.38 214 ARG A O 1
ATOM 1504 N N . VAL A 1 215 ? 5.924 -1.224 12.992 1.00 90.25 215 VAL A N 1
ATOM 1505 C CA . VAL A 1 215 ? 5.949 -2.552 12.359 1.00 90.25 215 VAL A CA 1
ATOM 1506 C C . VAL A 1 215 ? 5.694 -2.421 10.856 1.00 90.25 215 VAL A C 1
ATOM 1508 O O . VAL A 1 215 ? 6.507 -2.878 10.055 1.00 90.25 215 VAL A O 1
ATOM 1511 N N . LEU A 1 216 ? 4.619 -1.730 10.461 1.00 89.50 216 LEU A N 1
ATOM 1512 C CA . LEU A 1 216 ? 4.307 -1.479 9.049 1.00 89.50 216 LEU A CA 1
ATOM 1513 C C . LEU A 1 216 ? 5.407 -0.682 8.343 1.00 89.50 216 LEU A C 1
ATOM 1515 O O . LEU A 1 216 ? 5.697 -0.946 7.180 1.00 89.50 216 LEU A O 1
ATOM 1519 N N . ALA A 1 217 ? 6.045 0.252 9.051 1.00 81.19 217 ALA A N 1
ATOM 1520 C CA . ALA A 1 217 ? 7.215 0.985 8.585 1.00 81.19 217 ALA A CA 1
ATOM 1521 C C . ALA A 1 217 ? 8.355 0.058 8.172 1.00 81.19 217 ALA A C 1
ATOM 1523 O O . ALA A 1 217 ? 8.815 0.106 7.033 1.00 81.19 217 ALA A O 1
ATOM 1524 N N . GLY A 1 218 ? 8.806 -0.779 9.110 1.00 83.50 218 GLY A N 1
ATOM 1525 C CA . GLY A 1 218 ? 9.905 -1.711 8.895 1.00 83.50 218 GLY A CA 1
ATOM 1526 C C . GLY A 1 218 ? 9.580 -2.726 7.805 1.00 83.50 218 GLY A C 1
ATOM 1527 O O . GLY A 1 218 ? 10.427 -3.026 6.969 1.00 83.50 218 GLY A O 1
ATOM 1528 N N . LEU A 1 219 ? 8.330 -3.189 7.759 1.00 90.06 219 LEU A N 1
ATOM 1529 C CA . LEU A 1 219 ? 7.856 -4.098 6.725 1.00 90.06 219 LEU A CA 1
ATOM 1530 C C . LEU A 1 219 ? 7.883 -3.426 5.345 1.00 90.06 219 LEU A C 1
ATOM 1532 O O . LEU A 1 219 ? 8.492 -3.957 4.423 1.00 90.06 219 LEU A O 1
ATOM 1536 N N . ALA A 1 220 ? 7.327 -2.222 5.198 1.00 84.75 220 ALA A N 1
ATOM 1537 C CA . ALA A 1 220 ? 7.381 -1.476 3.940 1.00 84.75 220 ALA A CA 1
ATOM 1538 C C . ALA A 1 220 ? 8.826 -1.161 3.509 1.00 84.75 220 ALA A C 1
ATOM 1540 O O . ALA A 1 220 ? 9.150 -1.250 2.324 1.00 84.75 220 ALA A O 1
ATOM 1541 N N . LEU A 1 221 ? 9.710 -0.833 4.456 1.00 80.62 221 LEU A N 1
ATOM 1542 C CA . LEU A 1 221 ? 11.148 -0.665 4.217 1.00 80.62 221 LEU A CA 1
ATOM 1543 C C . LEU A 1 221 ? 11.770 -1.953 3.668 1.00 80.62 221 LEU A C 1
ATOM 1545 O O . LEU A 1 221 ? 12.420 -1.925 2.625 1.00 80.62 221 LEU A O 1
ATOM 1549 N N . SER A 1 222 ? 11.530 -3.086 4.327 1.00 89.06 222 SER A N 1
ATOM 1550 C CA . SER A 1 222 ? 12.065 -4.380 3.900 1.00 89.06 222 SER A CA 1
ATOM 1551 C C . SER A 1 222 ? 11.632 -4.728 2.480 1.00 89.06 222 SER A C 1
ATOM 1553 O O . SER A 1 222 ? 12.453 -5.068 1.629 1.00 89.06 222 SER A O 1
ATOM 1555 N N . LEU A 1 223 ? 10.346 -4.546 2.199 1.00 89.00 223 LEU A N 1
ATOM 1556 C CA . LEU A 1 223 ? 9.735 -4.828 0.910 1.00 89.00 223 LEU A CA 1
ATOM 1557 C C . LEU A 1 223 ? 10.231 -3.904 -0.214 1.00 89.00 223 LEU A C 1
ATOM 1559 O O . LEU A 1 223 ? 10.352 -4.344 -1.355 1.00 89.00 223 LEU A O 1
ATOM 1563 N N . ASN A 1 224 ? 10.627 -2.665 0.089 1.00 81.56 224 ASN A N 1
ATOM 1564 C CA . ASN A 1 224 ? 11.361 -1.838 -0.875 1.00 81.56 224 ASN A CA 1
ATOM 1565 C C . ASN A 1 224 ? 12.713 -2.465 -1.249 1.00 81.56 224 ASN A C 1
ATOM 1567 O O . ASN A 1 224 ? 13.105 -2.408 -2.410 1.00 81.56 224 ASN A O 1
ATOM 1571 N N . GLY A 1 225 ? 13.404 -3.120 -0.314 1.00 83.44 225 GLY A N 1
ATOM 1572 C CA . GLY A 1 225 ? 14.611 -3.890 -0.626 1.00 83.44 225 GLY A CA 1
ATOM 1573 C C . GLY A 1 225 ? 14.353 -5.020 -1.634 1.00 83.44 225 GLY A C 1
ATOM 1574 O O . GLY A 1 225 ? 15.159 -5.215 -2.541 1.00 83.44 225 GLY A O 1
ATOM 1575 N N . PHE A 1 226 ? 13.194 -5.688 -1.564 1.00 86.38 226 PHE A N 1
ATOM 1576 C CA . PHE A 1 226 ? 12.764 -6.662 -2.580 1.00 86.38 226 PHE A CA 1
ATOM 1577 C C . PHE A 1 226 ? 12.518 -6.011 -3.947 1.00 86.38 226 PHE A C 1
ATOM 1579 O O . PHE A 1 226 ? 12.956 -6.550 -4.964 1.00 86.38 226 PHE A O 1
ATOM 1586 N N . LEU A 1 227 ? 11.885 -4.833 -3.995 1.00 82.44 227 LEU A N 1
ATOM 1587 C CA . LEU A 1 227 ? 11.719 -4.084 -5.251 1.00 82.44 227 LEU A CA 1
ATOM 1588 C C . LEU A 1 227 ? 13.065 -3.776 -5.903 1.00 82.44 227 LEU A C 1
ATOM 1590 O O . LEU A 1 227 ? 13.255 -4.003 -7.095 1.00 82.44 227 LEU A O 1
ATOM 1594 N N . LEU A 1 228 ? 14.022 -3.305 -5.105 1.00 79.12 228 LEU A N 1
ATOM 1595 C CA . LEU A 1 228 ? 15.379 -3.017 -5.563 1.00 79.12 228 LEU A CA 1
ATOM 1596 C C . LEU A 1 228 ? 16.161 -4.282 -5.943 1.00 79.12 228 LEU A C 1
ATOM 1598 O O . LEU A 1 228 ? 17.100 -4.217 -6.733 1.00 79.12 228 LEU A O 1
ATOM 1602 N N . ALA A 1 229 ? 15.773 -5.443 -5.423 1.00 77.38 229 ALA A N 1
ATOM 1603 C CA . ALA A 1 229 ? 16.316 -6.728 -5.841 1.00 77.38 229 ALA A CA 1
ATOM 1604 C C . ALA A 1 229 ? 15.695 -7.263 -7.147 1.00 77.38 229 ALA A C 1
ATOM 1606 O O . ALA A 1 229 ? 16.237 -8.223 -7.705 1.00 77.38 229 ALA A O 1
ATOM 1607 N N . GLY A 1 230 ? 14.627 -6.631 -7.652 1.00 73.88 230 GLY A N 1
ATOM 1608 C CA . GLY A 1 230 ? 13.969 -6.956 -8.922 1.00 73.88 230 GLY A CA 1
ATOM 1609 C C . GLY A 1 230 ? 12.552 -7.528 -8.800 1.00 73.88 230 GLY A C 1
ATOM 1610 O O . GLY A 1 230 ? 12.008 -7.984 -9.803 1.00 73.88 230 GLY A O 1
ATOM 1611 N N . VAL A 1 231 ? 11.939 -7.524 -7.610 1.00 80.56 231 VAL A N 1
ATOM 1612 C CA . VAL A 1 231 ? 10.552 -7.993 -7.437 1.00 80.56 231 VAL A CA 1
ATOM 1613 C C . VAL A 1 231 ? 9.563 -7.009 -8.069 1.00 80.56 231 VAL A C 1
ATOM 1615 O O . VAL A 1 231 ? 9.696 -5.794 -7.928 1.00 80.56 231 VAL A O 1
ATOM 1618 N N . ALA A 1 232 ? 8.544 -7.540 -8.749 1.00 77.19 232 ALA A N 1
ATOM 1619 C CA . ALA A 1 232 ? 7.489 -6.743 -9.369 1.00 77.19 232 ALA A CA 1
ATOM 1620 C C . ALA A 1 232 ? 6.719 -5.904 -8.333 1.00 77.19 232 ALA A C 1
ATOM 1622 O O . ALA A 1 232 ? 6.280 -6.402 -7.294 1.00 77.19 232 ALA A O 1
ATOM 1623 N N . TRP A 1 233 ? 6.524 -4.619 -8.630 1.00 81.56 233 TRP A N 1
ATOM 1624 C CA . TRP A 1 233 ? 6.027 -3.654 -7.650 1.00 81.56 233 TRP A CA 1
ATOM 1625 C C . TRP A 1 233 ? 4.507 -3.614 -7.510 1.00 81.56 233 TRP A C 1
ATOM 1627 O O . TRP A 1 233 ? 4.012 -3.192 -6.471 1.00 81.56 233 TRP A O 1
ATOM 1637 N N . GLN A 1 234 ? 3.754 -4.054 -8.518 1.00 84.31 234 GLN A N 1
ATOM 1638 C CA . GLN A 1 234 ? 2.293 -3.936 -8.555 1.00 84.31 234 GLN A CA 1
ATOM 1639 C C . GLN A 1 234 ? 1.635 -4.717 -7.414 1.00 84.31 234 GLN A C 1
ATOM 1641 O O . GLN A 1 234 ? 0.830 -4.171 -6.660 1.00 84.31 234 GLN A O 1
ATOM 1646 N N . ALA A 1 235 ? 2.023 -5.986 -7.269 1.00 86.75 235 ALA A N 1
ATOM 1647 C CA . ALA A 1 235 ? 1.556 -6.870 -6.208 1.00 86.75 235 ALA A CA 1
ATOM 1648 C C . ALA A 1 235 ? 1.842 -6.276 -4.829 1.00 86.75 235 ALA A C 1
ATOM 1650 O O . ALA A 1 235 ? 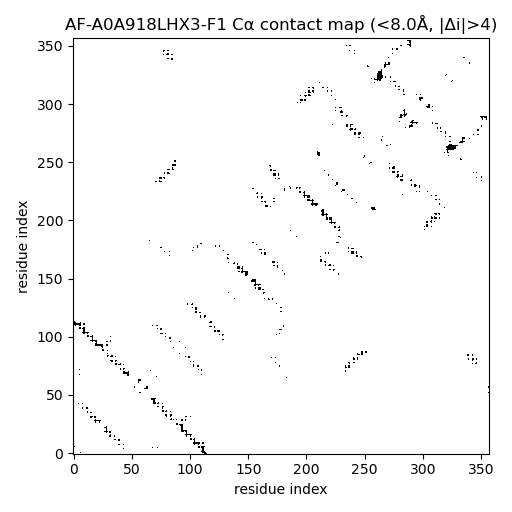0.959 -6.165 -3.978 1.00 86.75 235 ALA A O 1
ATOM 1651 N N . LEU A 1 236 ? 3.082 -5.819 -4.659 1.00 85.69 236 LEU A N 1
ATOM 1652 C CA . LEU A 1 236 ? 3.552 -5.226 -3.427 1.00 85.69 236 LEU A CA 1
ATOM 1653 C C . LEU A 1 236 ? 2.804 -3.940 -3.087 1.00 85.69 236 LEU A C 1
ATOM 1655 O O . LEU A 1 236 ? 2.442 -3.725 -1.934 1.00 85.69 236 LEU A O 1
ATOM 1659 N N . ALA A 1 237 ? 2.536 -3.103 -4.088 1.00 84.94 237 ALA A N 1
ATOM 1660 C CA . ALA A 1 237 ? 1.789 -1.871 -3.921 1.00 84.94 237 ALA A CA 1
ATOM 1661 C C . ALA A 1 237 ? 0.377 -2.134 -3.423 1.00 84.94 237 ALA A C 1
ATOM 1663 O O . ALA A 1 237 ? -0.031 -1.522 -2.435 1.00 84.94 237 ALA A O 1
ATOM 1664 N N . ILE A 1 238 ? -0.340 -3.072 -4.041 1.00 90.50 238 ILE A N 1
ATOM 1665 C CA . ILE A 1 238 ? -1.694 -3.437 -3.612 1.00 90.50 238 ILE A CA 1
ATOM 1666 C C . ILE A 1 238 ? -1.657 -4.036 -2.203 1.00 90.50 238 ILE A C 1
ATOM 1668 O O . ILE A 1 238 ? -2.433 -3.623 -1.341 1.00 90.50 238 ILE A O 1
ATOM 1672 N N . ALA A 1 239 ? -0.733 -4.964 -1.948 1.00 92.44 239 ALA A N 1
ATOM 1673 C CA . ALA A 1 239 ? -0.601 -5.649 -0.670 1.00 92.44 239 ALA A CA 1
ATOM 1674 C C . ALA A 1 239 ? -0.265 -4.686 0.478 1.00 92.44 239 ALA A C 1
ATOM 1676 O O . ALA A 1 239 ? -0.979 -4.629 1.476 1.00 92.44 239 ALA A O 1
ATOM 1677 N N . VAL A 1 240 ? 0.766 -3.855 0.327 1.00 89.94 240 VAL A N 1
ATOM 1678 C CA . VAL A 1 240 ? 1.171 -2.884 1.352 1.00 89.94 240 VAL A CA 1
ATOM 1679 C C . VAL A 1 240 ? 0.103 -1.806 1.546 1.00 89.94 240 VAL A C 1
ATOM 1681 O O . VAL A 1 240 ? -0.180 -1.436 2.685 1.00 89.94 240 VAL A O 1
ATOM 1684 N N . SER A 1 241 ? -0.553 -1.346 0.475 1.00 88.56 241 SER A N 1
ATOM 1685 C CA . SER A 1 241 ? -1.667 -0.392 0.579 1.00 88.56 241 SER A CA 1
ATOM 1686 C C . SER A 1 241 ? -2.846 -0.987 1.338 1.00 88.56 241 SER A C 1
ATOM 1688 O O . SER A 1 241 ? -3.391 -0.347 2.236 1.00 88.56 241 SER A O 1
ATOM 1690 N N . GLY A 1 242 ? -3.223 -2.224 1.017 1.00 92.88 242 GLY A N 1
ATOM 1691 C CA . GLY A 1 242 ? -4.295 -2.937 1.698 1.00 92.88 242 GLY A CA 1
ATOM 1692 C C . GLY A 1 242 ? -3.966 -3.195 3.165 1.00 92.88 242 GLY A C 1
ATOM 1693 O O . GLY A 1 242 ? -4.812 -2.964 4.029 1.00 92.88 242 GLY A O 1
ATOM 1694 N N . LEU A 1 243 ? -2.726 -3.575 3.479 1.00 93.31 243 LEU A N 1
ATOM 1695 C CA . LEU A 1 243 ? -2.261 -3.793 4.850 1.00 93.31 243 LEU A CA 1
ATOM 1696 C C . LEU A 1 243 ? -2.252 -2.486 5.661 1.00 93.31 243 LEU A C 1
ATOM 1698 O O . LEU A 1 243 ? -2.740 -2.441 6.792 1.00 93.31 243 LEU A O 1
ATOM 1702 N N . ALA A 1 244 ? -1.755 -1.396 5.072 1.00 89.75 244 ALA A N 1
ATOM 1703 C CA . ALA A 1 244 ? -1.736 -0.083 5.709 1.00 89.75 244 ALA A CA 1
ATOM 1704 C C . ALA A 1 244 ? -3.155 0.439 5.952 1.00 89.75 244 ALA A C 1
ATOM 1706 O O . ALA A 1 244 ? -3.452 0.917 7.044 1.00 89.75 244 ALA A O 1
ATOM 1707 N N . MET A 1 245 ? -4.046 0.315 4.967 1.00 91.56 245 MET A N 1
ATOM 1708 C CA . MET A 1 245 ? -5.425 0.792 5.068 1.00 91.56 245 MET A CA 1
ATOM 1709 C C . MET A 1 245 ? -6.292 -0.062 5.992 1.00 91.56 245 MET A C 1
ATOM 1711 O O . MET A 1 245 ? -7.110 0.482 6.727 1.00 91.56 245 MET A O 1
ATOM 1715 N N . THR A 1 246 ? -6.108 -1.381 6.019 1.00 93.88 246 THR A N 1
ATOM 1716 C CA . THR A 1 246 ? -6.802 -2.238 6.997 1.00 93.88 246 THR A CA 1
ATOM 1717 C C . THR A 1 246 ? -6.358 -1.907 8.418 1.00 93.88 246 THR A C 1
ATOM 1719 O O . THR A 1 246 ? -7.203 -1.738 9.294 1.00 93.88 246 THR A O 1
ATOM 1722 N N . THR A 1 247 ? -5.059 -1.693 8.635 1.00 93.00 247 THR A N 1
ATOM 1723 C CA . THR A 1 247 ? -4.533 -1.245 9.934 1.00 93.00 247 THR A CA 1
ATOM 1724 C C . THR A 1 247 ? -5.030 0.151 10.308 1.00 93.00 247 THR A C 1
ATOM 1726 O O . THR A 1 247 ? -5.426 0.363 11.448 1.00 93.00 247 THR A O 1
ATOM 1729 N N . ALA A 1 248 ? -5.085 1.088 9.355 1.00 89.69 248 ALA A N 1
ATOM 1730 C CA . ALA A 1 248 ? -5.666 2.421 9.542 1.00 89.69 248 ALA A CA 1
ATOM 1731 C C . ALA A 1 248 ? -7.100 2.350 10.048 1.00 89.69 248 ALA A C 1
ATOM 1733 O O . ALA A 1 248 ? -7.491 3.030 10.992 1.00 89.69 248 ALA A O 1
ATOM 1734 N N . ALA A 1 249 ? -7.887 1.514 9.378 1.00 90.62 249 ALA A N 1
ATOM 1735 C CA . ALA A 1 249 ? -9.292 1.349 9.651 1.00 90.62 249 ALA A CA 1
ATOM 1736 C C . ALA A 1 249 ? -9.488 0.685 11.025 1.00 90.62 249 ALA A C 1
ATOM 1738 O O . ALA A 1 249 ? -10.437 1.024 11.730 1.00 90.62 249 ALA A O 1
ATOM 1739 N N . LEU A 1 250 ? -8.592 -0.221 11.426 1.00 92.00 250 LEU A N 1
ATOM 1740 C CA . LEU A 1 250 ? -8.575 -0.797 12.768 1.00 92.00 250 LEU A CA 1
ATOM 1741 C C . LEU A 1 250 ? -8.207 0.247 13.831 1.00 92.00 250 LEU A C 1
ATOM 1743 O O . LEU A 1 250 ? -8.891 0.353 14.844 1.00 92.00 250 LEU A O 1
ATOM 1747 N N . GLU A 1 251 ? -7.176 1.054 13.584 1.00 90.75 251 GLU A N 1
ATOM 1748 C CA . GLU A 1 251 ? -6.730 2.113 14.495 1.00 90.75 251 GLU A CA 1
ATOM 1749 C C . GLU A 1 251 ? -7.806 3.192 14.676 1.00 90.75 251 GLU A C 1
ATOM 1751 O O . GLU A 1 251 ? -8.052 3.645 15.786 1.00 90.75 251 GLU A O 1
ATOM 1756 N N . ALA A 1 252 ? -8.533 3.549 13.616 1.00 89.38 252 ALA A N 1
ATOM 1757 C CA . ALA A 1 252 ? -9.659 4.480 13.704 1.00 89.38 252 ALA A CA 1
ATOM 1758 C C . ALA A 1 252 ? -10.810 3.960 14.588 1.00 89.38 252 ALA A C 1
ATOM 1760 O O . ALA A 1 252 ? -11.590 4.751 15.109 1.00 89.38 252 ALA A O 1
ATOM 1761 N N . ARG A 1 253 ? -10.930 2.636 14.754 1.00 89.56 253 ARG A N 1
ATOM 1762 C CA . ARG A 1 253 ? -11.960 1.996 15.591 1.00 89.56 253 ARG A CA 1
ATOM 1763 C C . ARG A 1 253 ? -11.491 1.759 17.026 1.00 89.56 253 ARG A C 1
ATOM 1765 O O . ARG A 1 253 ? -12.300 1.848 17.940 1.00 89.56 253 ARG A O 1
ATOM 1772 N N . ARG A 1 254 ? -10.204 1.449 17.213 1.00 89.00 254 ARG A N 1
ATOM 1773 C CA . ARG A 1 254 ? -9.605 1.056 18.503 1.00 89.00 254 ARG A CA 1
ATOM 1774 C C . ARG A 1 254 ? -8.792 2.145 19.192 1.00 89.00 254 ARG A C 1
ATOM 1776 O O . ARG A 1 254 ? -8.412 1.982 20.347 1.00 89.00 254 ARG A O 1
ATOM 1783 N N . GLY A 1 255 ? -8.481 3.227 18.490 1.00 89.00 255 GLY A N 1
ATOM 1784 C CA . GLY A 1 255 ? -7.398 4.121 18.874 1.00 89.00 255 GLY A CA 1
ATOM 1785 C C . GLY A 1 255 ? -6.028 3.479 18.634 1.00 89.00 255 GLY A C 1
ATOM 1786 O O . GLY A 1 255 ? -5.881 2.566 17.821 1.00 89.00 255 GLY A O 1
ATOM 1787 N N . GLY A 1 256 ? -5.010 3.975 19.342 1.00 89.25 256 GLY A N 1
ATOM 1788 C CA . GLY A 1 256 ? -3.622 3.547 19.166 1.00 89.25 256 GLY A CA 1
ATOM 1789 C C . GLY A 1 256 ? -3.434 2.036 19.337 1.00 89.25 256 GLY A C 1
ATOM 1790 O O . GLY A 1 256 ? -3.810 1.454 20.352 1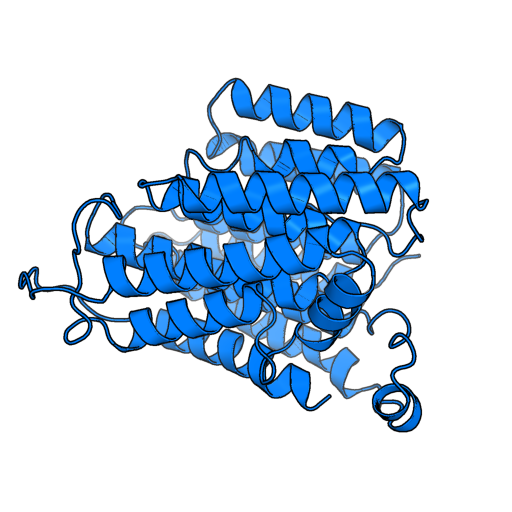.00 89.25 256 GLY A O 1
ATOM 1791 N N . LEU A 1 257 ? -2.815 1.403 18.340 1.00 91.19 257 LEU A N 1
ATOM 1792 C CA . LEU A 1 257 ? -2.600 -0.042 18.309 1.00 91.19 257 LEU A CA 1
ATOM 1793 C C . LEU A 1 257 ? -1.193 -0.406 18.799 1.00 91.19 257 LEU A C 1
ATOM 1795 O O . LEU A 1 257 ? -0.186 0.087 18.288 1.00 91.19 257 LEU A O 1
ATOM 1799 N N . SER A 1 258 ? -1.124 -1.340 19.745 1.00 93.06 258 SER A N 1
ATOM 1800 C CA . SER A 1 258 ? 0.121 -1.900 20.277 1.00 93.06 258 SER A CA 1
ATOM 1801 C C . SER A 1 258 ? 0.088 -3.422 20.209 1.00 93.06 258 SER A C 1
ATOM 1803 O O . SER A 1 258 ? -0.927 -4.038 20.523 1.00 93.06 258 SER A O 1
ATOM 1805 N N . LEU A 1 259 ? 1.211 -4.033 19.828 1.00 94.69 259 LEU A N 1
ATOM 1806 C CA . LEU A 1 259 ? 1.411 -5.483 19.822 1.00 94.69 259 LEU A CA 1
ATOM 1807 C C . LEU A 1 259 ? 1.921 -6.021 21.172 1.00 94.69 259 LEU A C 1
ATOM 1809 O O . LEU A 1 259 ? 2.147 -7.228 21.292 1.00 94.69 259 LEU A O 1
ATOM 1813 N N . ALA A 1 260 ? 2.139 -5.156 22.174 1.00 94.56 260 ALA A N 1
ATOM 1814 C CA . ALA A 1 260 ? 2.613 -5.563 23.503 1.00 94.56 260 ALA A CA 1
ATOM 1815 C C . ALA A 1 260 ? 1.601 -6.488 24.182 1.00 94.56 260 ALA A C 1
ATOM 1817 O O . ALA A 1 260 ? 1.956 -7.515 24.762 1.00 94.56 260 ALA A O 1
ATOM 1818 N N . ILE A 1 261 ? 0.327 -6.124 24.056 1.00 87.94 261 ILE A N 1
ATOM 1819 C CA . ILE A 1 261 ? -0.807 -6.774 24.700 1.00 87.94 261 ILE A CA 1
ATOM 1820 C C . ILE A 1 261 ? -1.725 -7.282 23.582 1.00 87.94 261 ILE A C 1
ATOM 1822 O O . ILE A 1 261 ? -2.015 -6.517 22.661 1.00 87.94 261 ILE A O 1
ATOM 1826 N N . PRO A 1 262 ? -2.136 -8.563 23.591 1.00 88.06 262 PRO A N 1
ATOM 1827 C CA . PRO A 1 262 ? -3.120 -9.058 22.634 1.00 88.06 262 PRO A CA 1
ATOM 1828 C C . PRO A 1 262 ? -4.446 -8.310 22.819 1.00 88.06 262 PRO A C 1
ATOM 1830 O O . PRO A 1 262 ? -5.031 -8.369 23.896 1.00 88.06 262 PRO A O 1
ATOM 1833 N N . ASN A 1 263 ? -4.912 -7.626 21.775 1.00 81.38 263 ASN A N 1
ATOM 1834 C CA . ASN A 1 263 ? -6.110 -6.774 21.802 1.00 81.38 263 ASN A CA 1
ATOM 1835 C C . ASN A 1 263 ? -7.157 -7.257 20.783 1.00 81.38 263 ASN A C 1
ATOM 1837 O O . ASN A 1 263 ? -7.791 -6.461 20.089 1.00 81.38 263 ASN A O 1
ATOM 1841 N N . GLY A 1 264 ? -7.266 -8.578 20.624 1.00 79.69 264 GLY A N 1
ATOM 1842 C CA . GLY A 1 264 ? -8.033 -9.212 19.561 1.00 79.69 264 GLY A CA 1
ATOM 1843 C C . GLY A 1 264 ? -9.532 -9.326 19.796 1.00 79.69 264 GLY A C 1
ATOM 1844 O O . GLY A 1 264 ? -9.988 -9.723 20.863 1.00 79.69 264 GLY A O 1
ATOM 1845 N N . SER A 1 265 ? -10.285 -9.063 18.728 1.00 83.50 265 SER A N 1
ATOM 1846 C CA . SER A 1 265 ? -11.709 -9.374 18.611 1.00 83.50 265 SER A CA 1
ATOM 1847 C C . SER A 1 265 ? -12.001 -9.910 17.205 1.00 83.50 265 SER A C 1
ATOM 1849 O O . SER A 1 265 ? -12.607 -9.244 16.357 1.00 83.50 265 SER A O 1
ATOM 1851 N N . LEU A 1 266 ? -11.508 -11.124 16.919 1.00 90.38 266 LEU A N 1
ATOM 1852 C CA . LEU A 1 266 ? -11.774 -11.818 15.650 1.00 90.38 266 LEU A CA 1
ATOM 1853 C C . LEU A 1 266 ? -13.282 -12.003 15.414 1.00 90.38 266 LEU A C 1
ATOM 1855 O O . LEU A 1 266 ? -13.736 -11.975 14.274 1.00 90.38 266 LEU A O 1
ATOM 1859 N N . THR A 1 267 ? -14.057 -12.153 16.489 1.00 89.06 267 THR A N 1
ATOM 1860 C CA . THR A 1 267 ? -15.514 -12.311 16.442 1.00 89.06 267 THR A CA 1
ATOM 1861 C C . THR A 1 267 ? -16.242 -11.043 16.002 1.00 89.06 267 THR A C 1
ATOM 1863 O O . THR A 1 267 ? -17.257 -11.150 15.320 1.00 89.06 267 THR A O 1
ATOM 1866 N N . GLU A 1 268 ? -15.748 -9.852 16.357 1.00 90.38 268 GLU A N 1
ATOM 1867 C CA . GLU A 1 268 ? -16.416 -8.583 16.012 1.00 90.38 268 GLU A CA 1
ATOM 1868 C C . GLU A 1 268 ? -15.941 -8.020 14.667 1.00 90.38 268 GLU A C 1
ATOM 1870 O O . GLU A 1 268 ? -16.718 -7.391 13.951 1.00 90.38 268 GLU A O 1
ATOM 1875 N N . THR A 1 269 ? -14.686 -8.282 14.280 1.00 93.81 269 THR A N 1
ATOM 1876 C CA . THR A 1 269 ? -14.073 -7.729 13.055 1.00 93.81 269 THR A CA 1
ATOM 1877 C C . THR A 1 269 ? -13.506 -8.799 12.100 1.00 93.81 269 THR A C 1
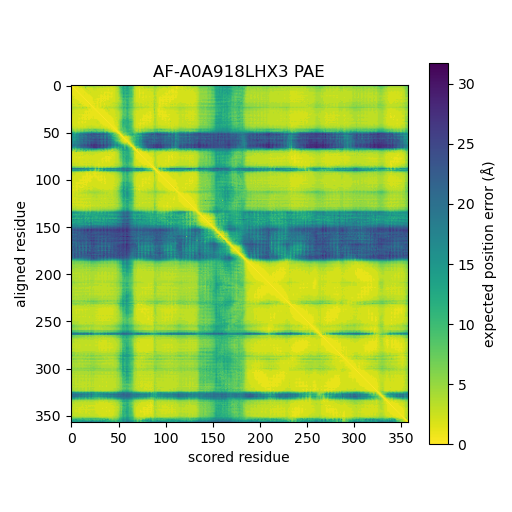ATOM 1879 O O . THR A 1 269 ? -12.381 -8.663 11.606 1.00 93.81 269 THR A O 1
ATOM 1882 N N . PRO A 1 270 ? -14.254 -9.880 11.788 1.00 95.31 270 PRO A N 1
ATOM 1883 C CA . PRO A 1 270 ? -13.713 -11.024 11.053 1.00 95.31 270 PRO A CA 1
ATOM 1884 C C . PRO A 1 270 ? -13.270 -10.667 9.631 1.00 95.31 270 PRO A C 1
ATOM 1886 O O . PRO A 1 270 ? -12.252 -11.172 9.159 1.00 95.31 270 PRO A O 1
ATOM 1889 N N . ARG A 1 271 ? -13.987 -9.778 8.925 1.00 96.31 271 ARG A N 1
ATOM 1890 C CA . ARG A 1 271 ? -13.598 -9.408 7.554 1.00 96.31 271 ARG A CA 1
ATOM 1891 C C . ARG A 1 271 ? -12.363 -8.528 7.542 1.00 96.31 271 ARG A C 1
ATOM 1893 O O . ARG A 1 271 ? -11.538 -8.678 6.646 1.00 96.31 271 ARG A O 1
ATOM 1900 N N . LEU A 1 272 ? -12.224 -7.631 8.515 1.00 95.69 272 LEU A N 1
ATOM 1901 C CA . LEU A 1 272 ? -11.020 -6.817 8.665 1.00 95.69 272 LEU A CA 1
ATOM 1902 C C . LEU A 1 272 ? -9.800 -7.704 8.965 1.00 95.69 272 LEU A C 1
ATOM 1904 O O . LEU A 1 272 ? -8.753 -7.516 8.348 1.00 95.69 272 LEU A O 1
ATOM 1908 N N . ALA A 1 273 ? -9.961 -8.726 9.809 1.00 96.38 273 ALA A N 1
ATOM 1909 C CA . ALA A 1 273 ? -8.922 -9.719 10.079 1.00 96.38 273 ALA A CA 1
ATOM 1910 C C . ALA A 1 273 ? -8.502 -10.484 8.812 1.00 96.38 273 ALA A C 1
ATOM 1912 O O . ALA A 1 273 ? -7.313 -10.567 8.504 1.00 96.38 273 ALA A O 1
ATOM 1913 N N . VAL A 1 274 ? -9.470 -10.992 8.039 1.00 97.31 274 VAL A N 1
ATOM 1914 C CA . VAL A 1 274 ? -9.200 -11.676 6.761 1.00 97.31 274 VAL A CA 1
ATOM 1915 C C . VAL A 1 274 ? -8.506 -10.739 5.775 1.00 97.31 274 VAL A C 1
ATOM 1917 O O . VAL A 1 274 ? -7.532 -11.136 5.144 1.00 97.31 274 VAL A O 1
ATOM 1920 N N . ALA A 1 275 ? -8.958 -9.489 5.666 1.00 97.19 275 ALA A N 1
ATOM 1921 C CA . ALA A 1 275 ? -8.342 -8.491 4.801 1.00 97.19 275 ALA A CA 1
ATOM 1922 C C . ALA A 1 275 ? -6.874 -8.248 5.179 1.00 97.19 275 ALA A C 1
ATOM 1924 O O . ALA A 1 275 ? -5.999 -8.326 4.318 1.00 97.19 275 ALA A O 1
ATOM 1925 N N . PHE A 1 276 ? -6.599 -8.015 6.467 1.00 96.94 276 PHE A N 1
ATOM 1926 C CA . PHE A 1 276 ? -5.242 -7.844 6.983 1.00 96.94 276 PHE A CA 1
ATOM 1927 C C . PHE A 1 276 ? -4.366 -9.053 6.641 1.00 96.94 276 PHE A C 1
ATOM 1929 O O . PHE A 1 276 ? -3.252 -8.884 6.148 1.00 96.94 276 PHE A O 1
ATOM 1936 N N . LEU A 1 277 ? -4.875 -10.270 6.857 1.00 97.12 277 LEU A N 1
ATOM 1937 C CA . LEU A 1 277 ? -4.131 -11.497 6.593 1.00 97.12 277 LEU A CA 1
ATOM 1938 C C . LEU A 1 277 ? -3.847 -11.685 5.099 1.00 97.12 277 LEU A C 1
ATOM 1940 O O . LEU A 1 277 ? -2.706 -11.950 4.741 1.00 97.12 277 LEU A O 1
ATOM 1944 N N . VAL A 1 278 ? -4.839 -11.501 4.223 1.00 97.38 278 VAL A N 1
ATOM 1945 C CA . VAL A 1 278 ? -4.662 -11.625 2.764 1.00 97.38 278 VAL A CA 1
ATOM 1946 C C . VAL A 1 278 ? -3.627 -10.626 2.255 1.00 97.38 278 VAL A C 1
ATOM 1948 O O . VAL A 1 278 ? -2.711 -11.010 1.531 1.00 97.38 278 VAL A O 1
ATOM 1951 N N . PHE A 1 279 ? -3.721 -9.357 2.657 1.00 96.50 279 PHE A N 1
ATOM 1952 C CA . PHE A 1 279 ? -2.758 -8.339 2.239 1.00 96.50 279 PHE A CA 1
ATOM 1953 C C . PHE A 1 279 ? -1.368 -8.566 2.835 1.00 96.50 279 PHE A C 1
ATOM 1955 O O . PHE A 1 279 ? -0.371 -8.393 2.140 1.00 96.50 279 PHE A O 1
ATOM 1962 N N . GLY A 1 280 ? -1.283 -8.997 4.093 1.00 96.12 280 GLY A N 1
ATOM 1963 C CA . GLY A 1 280 ? -0.016 -9.335 4.732 1.00 96.12 280 GLY A CA 1
ATOM 1964 C C . GLY A 1 280 ? 0.671 -10.532 4.072 1.00 96.12 280 GLY A C 1
ATOM 1965 O O . GLY A 1 280 ? 1.864 -10.469 3.791 1.00 96.12 280 GLY A O 1
ATOM 1966 N N . LEU A 1 281 ? -0.080 -11.593 3.763 1.00 96.75 281 LEU A N 1
ATOM 1967 C CA . LEU A 1 281 ? 0.419 -12.773 3.051 1.00 96.75 281 LEU A CA 1
ATOM 1968 C C . LEU A 1 281 ? 0.831 -12.440 1.611 1.00 96.75 281 LEU A C 1
ATOM 1970 O O . LEU A 1 281 ? 1.870 -12.907 1.151 1.00 96.75 281 LEU A O 1
ATOM 1974 N N . ALA A 1 282 ? 0.071 -11.594 0.912 1.00 94.69 282 ALA A N 1
ATOM 1975 C CA . ALA A 1 282 ? 0.456 -11.115 -0.416 1.00 94.69 282 ALA A CA 1
ATOM 1976 C C . ALA A 1 282 ? 1.762 -10.312 -0.366 1.00 94.69 282 ALA A C 1
ATOM 1978 O O . ALA A 1 282 ? 2.632 -10.494 -1.213 1.00 94.69 282 ALA A O 1
ATOM 1979 N N . ALA A 1 283 ? 1.932 -9.464 0.654 1.00 92.12 283 ALA A N 1
ATOM 1980 C CA . ALA A 1 283 ? 3.118 -8.626 0.805 1.00 92.12 283 ALA A CA 1
ATOM 1981 C C . ALA A 1 283 ? 4.402 -9.452 0.980 1.00 92.12 283 ALA A C 1
ATOM 1983 O O . ALA A 1 283 ? 5.463 -9.019 0.544 1.00 92.12 283 ALA A O 1
ATOM 1984 N N . VAL A 1 284 ? 4.307 -10.642 1.582 1.00 94.44 284 VAL A N 1
ATOM 1985 C CA . VAL A 1 284 ? 5.445 -11.556 1.792 1.00 94.44 284 VAL A CA 1
ATOM 1986 C C . VAL A 1 284 ? 5.574 -12.633 0.712 1.00 94.44 284 VAL A C 1
ATOM 1988 O O . VAL A 1 284 ? 6.445 -13.491 0.820 1.00 94.44 284 VAL A O 1
ATOM 1991 N N . GLY A 1 285 ? 4.736 -12.589 -0.329 1.00 91.56 285 GLY A N 1
ATOM 1992 C CA . GLY A 1 285 ? 4.769 -13.533 -1.443 1.00 91.56 285 GLY A CA 1
ATOM 1993 C C . GLY A 1 285 ? 4.244 -14.922 -1.082 1.00 91.56 285 GLY A C 1
ATOM 1994 O O . GLY A 1 285 ? 4.938 -15.905 -1.288 1.00 91.56 285 GLY A O 1
ATOM 1995 N N . PHE A 1 286 ? 3.039 -15.037 -0.523 1.00 94.06 286 PHE A N 1
ATOM 1996 C CA . PHE A 1 286 ? 2.405 -16.342 -0.292 1.00 94.06 286 PHE A CA 1
ATOM 1997 C C . PHE A 1 286 ? 1.971 -17.005 -1.627 1.00 94.06 286 PHE A C 1
ATOM 1999 O O . PHE A 1 286 ? 1.406 -16.302 -2.465 1.00 94.06 286 PHE A O 1
ATOM 2006 N N . PRO A 1 287 ? 2.169 -18.330 -1.839 1.00 91.50 287 PRO A N 1
ATOM 2007 C CA . PRO A 1 287 ? 2.042 -18.986 -3.153 1.00 91.50 287 PRO A CA 1
ATOM 2008 C C . PRO A 1 287 ? 0.772 -18.732 -3.983 1.00 91.50 287 PRO A C 1
ATOM 2010 O O . PRO A 1 287 ? 0.903 -18.491 -5.181 1.00 91.50 287 PRO A O 1
ATOM 2013 N N . PRO A 1 288 ? -0.452 -18.745 -3.415 1.00 90.56 288 PRO A N 1
ATOM 2014 C CA . PRO A 1 288 ? -1.675 -18.500 -4.178 1.00 90.56 288 PRO A CA 1
ATOM 2015 C C . PRO A 1 288 ? -1.955 -17.012 -4.445 1.00 90.56 288 PRO A C 1
ATOM 2017 O O . PRO A 1 288 ? -3.068 -16.676 -4.846 1.00 90.56 288 PRO A O 1
ATOM 2020 N N . LEU A 1 289 ? -1.006 -16.105 -4.182 1.00 92.19 289 LEU A N 1
ATOM 2021 C CA . LEU A 1 289 ? -1.190 -14.662 -4.333 1.00 92.19 289 LEU A CA 1
ATOM 2022 C C . LEU A 1 289 ? -0.201 -14.060 -5.334 1.00 92.19 289 LEU A C 1
ATOM 2024 O O . LEU A 1 289 ? 0.956 -14.471 -5.461 1.00 92.19 289 LEU A O 1
ATOM 2028 N N . LEU A 1 290 ? -0.677 -13.027 -6.026 1.00 85.75 290 LEU A N 1
ATOM 2029 C CA . LEU A 1 290 ? 0.099 -12.228 -6.956 1.00 85.75 290 LEU A CA 1
ATOM 2030 C C . LEU A 1 290 ? 1.326 -11.689 -6.216 1.00 85.75 290 LEU A C 1
ATOM 2032 O O . LEU A 1 290 ? 1.209 -11.136 -5.124 1.00 85.75 290 LEU A O 1
ATOM 2036 N N . GLY A 1 291 ? 2.500 -11.860 -6.820 1.00 84.06 291 GLY A N 1
ATOM 2037 C CA . GLY A 1 291 ? 3.786 -11.497 -6.222 1.00 84.06 291 GLY A CA 1
ATOM 2038 C C . GLY A 1 291 ? 4.621 -12.686 -5.748 1.00 84.06 291 GLY A C 1
ATOM 2039 O O . GLY A 1 291 ? 5.837 -12.523 -5.640 1.00 84.06 291 GLY A O 1
ATOM 2040 N N . PHE A 1 292 ? 4.033 -13.879 -5.560 1.00 90.75 292 PHE A N 1
ATOM 2041 C CA . PHE A 1 292 ? 4.783 -15.082 -5.170 1.00 90.75 292 PHE A CA 1
ATOM 2042 C C . PHE A 1 292 ? 5.962 -15.360 -6.096 1.00 90.75 292 PHE A C 1
ATOM 2044 O O . PHE A 1 292 ? 7.083 -15.421 -5.615 1.00 90.75 292 PHE A O 1
ATOM 2051 N N . ALA A 1 293 ? 5.741 -15.464 -7.411 1.00 87.81 293 ALA A N 1
ATOM 2052 C CA . ALA A 1 293 ? 6.806 -15.795 -8.360 1.00 87.81 293 ALA A CA 1
ATOM 2053 C C . ALA A 1 293 ? 7.992 -14.815 -8.279 1.00 87.81 293 ALA A C 1
ATOM 2055 O O . ALA A 1 293 ? 9.149 -15.228 -8.282 1.00 87.81 293 ALA A O 1
ATOM 2056 N N . GLY A 1 294 ? 7.705 -13.516 -8.127 1.00 85.81 294 GLY A N 1
ATOM 2057 C CA . GLY A 1 294 ? 8.735 -12.489 -7.975 1.00 85.81 294 GLY A CA 1
ATOM 2058 C C . GLY A 1 294 ? 9.520 -12.635 -6.671 1.00 85.81 294 GLY A C 1
ATOM 2059 O O . GLY A 1 294 ? 10.748 -12.587 -6.686 1.00 85.81 294 GLY A O 1
ATOM 2060 N N . VAL A 1 295 ? 8.830 -12.846 -5.547 1.00 89.50 295 VAL A N 1
ATOM 2061 C CA . VAL A 1 295 ? 9.480 -13.067 -4.246 1.00 89.50 295 VAL A CA 1
ATOM 2062 C C . VAL A 1 295 ? 10.255 -14.384 -4.237 1.00 89.50 295 VAL A C 1
ATOM 2064 O O . VAL A 1 295 ? 11.388 -14.405 -3.769 1.00 89.50 295 VAL A O 1
ATOM 2067 N N . HIS A 1 296 ? 9.694 -15.456 -4.793 1.00 90.88 296 HIS A N 1
ATOM 2068 C CA . HIS A 1 296 ? 10.318 -16.771 -4.893 1.00 90.88 296 HIS A CA 1
ATOM 2069 C C . HIS A 1 296 ? 11.635 -16.704 -5.673 1.00 90.88 296 HIS A C 1
ATOM 2071 O O . HIS A 1 296 ? 12.682 -17.096 -5.166 1.00 90.88 296 HIS A O 1
ATOM 2077 N N . HIS A 1 297 ? 11.617 -16.076 -6.847 1.00 88.38 297 HIS A N 1
ATOM 2078 C CA . HIS A 1 297 ? 12.836 -15.856 -7.617 1.00 88.38 297 HIS A CA 1
ATOM 2079 C C . HIS A 1 297 ? 13.864 -14.996 -6.855 1.00 88.38 297 HIS A C 1
ATOM 2081 O O . HIS A 1 297 ? 15.071 -15.228 -6.916 1.00 88.38 297 HIS A O 1
ATOM 2087 N N . ALA A 1 298 ? 13.401 -14.004 -6.089 1.00 88.69 298 ALA A N 1
ATOM 2088 C CA . ALA A 1 298 ? 14.280 -13.153 -5.294 1.00 88.69 298 ALA A CA 1
ATOM 2089 C C . ALA A 1 298 ? 14.944 -13.898 -4.121 1.00 88.69 298 ALA A C 1
ATOM 2091 O O . ALA A 1 298 ? 16.118 -13.651 -3.841 1.00 88.69 298 ALA A O 1
ATOM 2092 N N . ILE A 1 299 ? 14.240 -14.812 -3.445 1.00 93.75 299 ILE A N 1
ATOM 2093 C CA . ILE A 1 299 ? 14.824 -15.597 -2.344 1.00 93.75 299 ILE A CA 1
ATOM 2094 C C . ILE A 1 299 ? 15.836 -16.637 -2.842 1.00 93.75 299 ILE A C 1
ATOM 2096 O O . ILE A 1 299 ? 16.800 -16.913 -2.131 1.00 93.75 299 ILE A O 1
ATOM 2100 N N . GLU A 1 300 ? 15.678 -17.156 -4.064 1.00 92.75 300 GLU A N 1
ATOM 2101 C CA . GLU A 1 300 ? 16.673 -18.029 -4.708 1.00 92.75 300 GLU A CA 1
ATOM 2102 C C . GLU A 1 300 ? 17.966 -17.277 -5.048 1.00 92.75 300 GLU A C 1
ATOM 2104 O O . GLU A 1 300 ? 19.055 -17.847 -5.006 1.00 92.75 300 GLU A O 1
ATOM 2109 N N . ALA A 1 301 ? 17.867 -15.977 -5.339 1.00 90.12 301 ALA A N 1
ATOM 2110 C CA . ALA A 1 301 ? 19.021 -15.165 -5.705 1.00 90.12 301 ALA A CA 1
ATOM 2111 C C . ALA A 1 301 ? 19.981 -14.903 -4.531 1.00 90.12 301 ALA A C 1
ATOM 2113 O O . ALA A 1 301 ? 21.173 -14.676 -4.753 1.00 90.12 301 ALA A O 1
ATOM 2114 N N . THR A 1 302 ? 19.494 -14.869 -3.285 1.00 94.00 302 THR A N 1
ATOM 2115 C CA . THR A 1 302 ? 20.347 -14.636 -2.110 1.00 94.00 302 THR A CA 1
ATOM 2116 C C . THR A 1 302 ? 19.684 -15.066 -0.795 1.00 94.00 302 THR A C 1
ATOM 2118 O O . THR A 1 302 ? 18.524 -14.718 -0.541 1.00 94.00 302 THR A O 1
ATOM 2121 N N . PRO A 1 303 ? 20.429 -15.716 0.124 1.00 96.38 303 PRO A N 1
ATOM 2122 C CA . PRO A 1 303 ? 19.897 -16.131 1.424 1.00 96.38 303 PRO A CA 1
ATOM 2123 C C . PRO A 1 303 ? 19.437 -14.953 2.297 1.00 96.38 303 PRO A C 1
ATOM 2125 O O . PRO A 1 303 ? 18.588 -15.130 3.167 1.00 96.38 303 PRO A O 1
ATOM 2128 N N . LEU A 1 304 ? 19.948 -13.737 2.061 1.00 96.00 304 LEU A N 1
ATOM 2129 C CA . LEU A 1 304 ? 19.501 -12.540 2.780 1.00 96.00 304 LEU A CA 1
ATOM 2130 C C . LEU A 1 304 ? 18.037 -12.198 2.478 1.00 96.00 304 LEU A C 1
ATOM 2132 O O . LEU A 1 304 ? 17.305 -11.809 3.386 1.00 96.00 304 LEU A O 1
ATOM 2136 N N . LEU A 1 305 ? 17.590 -12.378 1.231 1.00 94.50 305 LEU A N 1
ATOM 2137 C CA . LEU A 1 305 ? 16.190 -12.162 0.858 1.00 94.50 305 LEU A CA 1
ATOM 2138 C C . LEU A 1 305 ? 15.309 -13.301 1.366 1.00 94.50 305 LEU A C 1
ATOM 2140 O O . LEU A 1 305 ? 14.201 -13.032 1.820 1.00 94.50 305 LEU A O 1
ATOM 2144 N N . ALA A 1 306 ? 15.808 -14.541 1.384 1.00 96.56 306 ALA A N 1
ATOM 2145 C CA . ALA A 1 306 ? 15.108 -15.654 2.029 1.00 96.56 306 ALA A CA 1
ATOM 2146 C C . ALA A 1 306 ? 14.858 -15.373 3.522 1.00 96.56 306 ALA A C 1
ATOM 2148 O O . ALA A 1 306 ? 13.728 -15.495 4.002 1.00 96.56 306 ALA A O 1
ATOM 2149 N N . LEU A 1 307 ? 15.886 -14.906 4.238 1.00 97.69 307 LEU A N 1
ATOM 2150 C CA . LEU A 1 307 ? 15.770 -14.490 5.635 1.00 97.69 307 LEU A CA 1
ATOM 2151 C C . LEU A 1 307 ? 14.786 -13.324 5.797 1.00 97.69 307 LEU A C 1
ATOM 2153 O O . LEU A 1 307 ? 13.907 -13.382 6.654 1.00 97.69 307 LEU A O 1
ATOM 2157 N N . ALA A 1 308 ? 14.898 -12.284 4.967 1.00 96.44 308 ALA A N 1
ATOM 2158 C CA . ALA A 1 308 ? 13.997 -11.136 5.010 1.00 96.44 308 ALA A CA 1
ATOM 2159 C C . ALA A 1 308 ? 12.531 -11.547 4.784 1.00 96.44 308 ALA A C 1
ATOM 2161 O O . ALA A 1 308 ? 11.653 -11.102 5.521 1.00 96.44 308 ALA A O 1
ATOM 2162 N N . ALA A 1 309 ? 12.262 -12.433 3.820 1.00 96.56 309 ALA A N 1
ATOM 2163 C CA . ALA A 1 309 ? 10.921 -12.939 3.529 1.00 96.56 309 ALA A CA 1
ATOM 2164 C C . ALA A 1 309 ? 10.353 -13.724 4.718 1.00 96.56 309 ALA A C 1
ATOM 2166 O O . ALA A 1 309 ? 9.228 -13.462 5.147 1.00 96.56 309 ALA A O 1
ATOM 2167 N N . ALA A 1 310 ? 11.151 -14.623 5.306 1.00 97.75 310 ALA A N 1
ATOM 2168 C CA . ALA A 1 310 ? 10.758 -15.392 6.484 1.00 97.75 310 ALA A CA 1
ATOM 2169 C C . ALA A 1 310 ? 10.439 -14.479 7.680 1.00 97.75 310 ALA A C 1
ATOM 2171 O O . ALA A 1 310 ? 9.381 -14.604 8.300 1.00 97.75 310 ALA A O 1
ATOM 2172 N N . VAL A 1 311 ? 11.314 -13.512 7.973 1.00 98.25 311 VAL A N 1
ATOM 2173 C CA . VAL A 1 311 ? 11.124 -12.555 9.074 1.00 98.25 311 VAL A CA 1
ATOM 2174 C C . VAL A 1 311 ? 9.908 -11.659 8.832 1.00 98.25 311 VAL A C 1
ATOM 2176 O O . VAL A 1 311 ? 9.134 -11.420 9.764 1.00 98.25 311 VAL A O 1
ATOM 2179 N N . ASN A 1 312 ? 9.677 -11.205 7.598 1.00 97.38 312 ASN A N 1
ATOM 2180 C CA . ASN A 1 312 ? 8.474 -10.447 7.251 1.00 97.38 312 ASN A CA 1
ATOM 2181 C C . ASN A 1 312 ? 7.208 -11.293 7.453 1.00 97.38 312 ASN A C 1
ATOM 2183 O O . ASN A 1 312 ? 6.247 -10.805 8.045 1.00 97.38 312 ASN A O 1
ATOM 2187 N N . GLY A 1 313 ? 7.214 -12.566 7.041 1.00 97.81 313 GLY A N 1
ATOM 2188 C CA . GLY A 1 313 ? 6.098 -13.494 7.256 1.00 97.81 313 GLY A CA 1
ATOM 2189 C C . GLY A 1 313 ? 5.778 -13.691 8.739 1.00 97.81 313 GLY A C 1
ATOM 2190 O O . GLY A 1 313 ? 4.624 -13.549 9.152 1.00 97.81 313 GLY A O 1
ATOM 2191 N N . ILE A 1 314 ? 6.805 -13.914 9.566 1.00 98.38 314 ILE A N 1
ATOM 2192 C CA . ILE A 1 314 ? 6.671 -13.989 11.030 1.00 98.38 314 ILE A CA 1
ATOM 2193 C C . ILE A 1 314 ? 6.099 -12.681 11.585 1.00 98.38 314 ILE A C 1
ATOM 2195 O O . ILE A 1 314 ? 5.209 -12.706 12.433 1.00 98.38 314 ILE A O 1
ATOM 2199 N N . THR A 1 315 ? 6.578 -11.535 11.100 1.00 98.00 315 THR A N 1
ATOM 2200 C CA . THR A 1 315 ? 6.120 -10.210 11.541 1.00 98.00 315 THR A CA 1
ATOM 2201 C C . THR A 1 315 ? 4.638 -9.996 11.231 1.00 98.00 315 THR A C 1
ATOM 2203 O O . THR A 1 315 ? 3.888 -9.565 12.110 1.00 98.00 315 THR A O 1
ATOM 2206 N N . VAL A 1 316 ? 4.187 -10.357 10.025 1.00 97.81 316 VAL A N 1
ATOM 2207 C CA . VAL A 1 316 ? 2.773 -10.296 9.621 1.00 97.81 316 VAL A CA 1
ATOM 2208 C C . VAL A 1 316 ? 1.910 -11.201 10.495 1.00 97.81 316 VAL A C 1
ATOM 2210 O O . VAL A 1 316 ? 0.902 -10.741 11.030 1.00 97.81 316 VAL A O 1
ATOM 2213 N N . LEU A 1 317 ? 2.300 -12.465 10.682 1.00 97.94 317 LEU A N 1
ATOM 2214 C CA . LEU A 1 317 ? 1.532 -13.416 11.493 1.00 97.94 317 LEU A CA 1
ATOM 2215 C C . LEU A 1 317 ? 1.493 -13.006 12.966 1.00 97.94 317 LEU A C 1
ATOM 2217 O O . LEU A 1 317 ? 0.439 -13.074 13.596 1.00 97.94 317 LEU A O 1
ATOM 2221 N N . ARG A 1 318 ? 2.605 -12.506 13.515 1.00 97.12 318 ARG A N 1
ATOM 2222 C CA . ARG A 1 318 ? 2.648 -11.952 14.873 1.00 97.12 318 ARG A CA 1
ATOM 2223 C C . ARG A 1 318 ? 1.697 -10.770 15.011 1.00 97.12 318 ARG A C 1
ATOM 2225 O O . ARG A 1 318 ? 0.950 -10.718 15.986 1.00 97.12 318 ARG A O 1
ATOM 2232 N N . ALA A 1 319 ? 1.722 -9.830 14.066 1.00 96.50 319 ALA A N 1
ATOM 2233 C CA . ALA A 1 319 ? 0.815 -8.689 14.075 1.00 96.50 319 ALA A CA 1
ATOM 2234 C C . ALA A 1 319 ? -0.645 -9.155 13.983 1.00 96.50 319 ALA A C 1
ATOM 2236 O O . ALA A 1 319 ? -1.457 -8.740 14.802 1.00 96.50 319 ALA A O 1
ATOM 2237 N N . PHE A 1 320 ? -0.964 -10.088 13.084 1.00 97.12 320 PHE A N 1
ATOM 2238 C CA . PHE A 1 320 ? -2.302 -10.666 12.963 1.00 97.12 320 PHE A CA 1
ATOM 2239 C C . PHE A 1 320 ? -2.780 -11.298 14.279 1.00 97.12 320 PHE A C 1
ATOM 2241 O O . PHE A 1 320 ? -3.846 -10.948 14.783 1.00 97.12 320 PHE A O 1
ATOM 2248 N N . LEU A 1 321 ? -1.978 -12.178 14.884 1.00 95.75 321 LEU A N 1
ATOM 2249 C CA . LEU A 1 321 ? -2.339 -12.859 16.129 1.00 95.75 321 LEU A CA 1
ATOM 2250 C C . LEU A 1 321 ? -2.482 -11.892 17.308 1.00 95.75 321 LEU A C 1
ATOM 2252 O O . LEU A 1 321 ? -3.332 -12.108 18.162 1.00 95.75 321 LEU A O 1
ATOM 2256 N N . ARG A 1 322 ? -1.684 -10.822 17.369 1.00 95.25 322 ARG A N 1
ATOM 2257 C CA . ARG A 1 322 ? -1.763 -9.816 18.444 1.00 95.25 322 ARG A CA 1
ATOM 2258 C C . ARG A 1 322 ? -2.903 -8.816 18.252 1.00 95.25 322 ARG A C 1
ATOM 2260 O O . ARG A 1 322 ? -3.463 -8.350 19.241 1.00 95.25 322 ARG A O 1
ATOM 2267 N N . LEU A 1 323 ? -3.238 -8.485 17.007 1.00 94.25 323 LEU A N 1
ATOM 2268 C CA . LEU A 1 323 ? -4.309 -7.545 16.679 1.00 94.25 323 LEU A CA 1
ATOM 2269 C C . LEU A 1 323 ? -5.683 -8.211 16.653 1.00 94.25 323 LEU A C 1
ATOM 2271 O O . LEU A 1 323 ? -6.662 -7.560 16.988 1.00 94.25 323 LEU A O 1
ATOM 2275 N N . PHE A 1 324 ? -5.796 -9.474 16.249 1.00 94.12 324 PHE A N 1
ATOM 2276 C CA . PHE A 1 324 ? -7.092 -10.146 16.096 1.00 94.12 324 PHE A CA 1
ATOM 2277 C C . PHE A 1 324 ? -7.275 -11.336 17.035 1.00 94.12 324 PHE A C 1
ATOM 2279 O O . PHE A 1 324 ? -8.414 -11.668 17.360 1.00 94.12 324 PHE A O 1
ATOM 2286 N N . GLY A 1 325 ? -6.188 -11.936 17.523 1.00 89.94 325 GLY A N 1
ATOM 2287 C CA . GLY A 1 325 ? -6.224 -12.959 18.566 1.00 89.94 325 GLY A CA 1
ATOM 2288 C C . GLY A 1 325 ? -6.175 -12.364 19.977 1.00 89.94 325 GLY A C 1
ATOM 2289 O O . GLY A 1 325 ? -5.625 -11.285 20.204 1.00 89.94 325 GLY A O 1
ATOM 2290 N N . GLY A 1 326 ? -6.760 -13.074 20.940 1.00 83.00 326 GLY A N 1
ATOM 2291 C CA . GLY A 1 326 ? -6.806 -12.662 22.345 1.00 83.00 326 GLY A CA 1
ATOM 2292 C C . GLY A 1 326 ? -8.205 -12.740 22.949 1.00 83.00 326 GLY A C 1
ATOM 2293 O O . GLY A 1 326 ? -9.140 -13.245 22.329 1.00 83.00 326 GLY A O 1
ATOM 2294 N N . VAL A 1 327 ? -8.321 -12.266 24.192 1.00 75.56 327 VAL A N 1
ATOM 2295 C CA . VAL A 1 327 ? -9.584 -12.237 24.939 1.00 75.56 327 VAL A CA 1
ATOM 2296 C C . VAL A 1 327 ? -10.382 -10.997 24.541 1.00 75.56 327 VAL A C 1
ATOM 2298 O O . VAL A 1 327 ? -9.869 -9.876 24.569 1.00 75.56 327 VAL A O 1
ATOM 2301 N N . VAL A 1 328 ? -11.646 -11.224 24.185 1.00 66.38 328 VAL A N 1
ATOM 2302 C CA . VAL A 1 328 ? -12.579 -10.208 23.694 1.00 66.38 328 VAL A CA 1
ATOM 2303 C C . VAL A 1 328 ? -12.808 -9.136 24.758 1.00 66.38 328 VAL A C 1
ATOM 2305 O O . VAL A 1 328 ? -13.413 -9.404 25.795 1.00 66.38 328 VAL A O 1
ATOM 2308 N N . HIS A 1 329 ? -12.393 -7.906 24.469 1.00 68.75 329 HIS A N 1
ATOM 2309 C CA . HIS A 1 329 ? -12.905 -6.725 25.155 1.00 68.75 329 HIS A CA 1
ATOM 2310 C C . HIS A 1 329 ? -13.979 -6.133 24.249 1.00 68.75 329 HIS A C 1
ATOM 2312 O O . HIS A 1 329 ? -13.651 -5.577 23.207 1.00 68.75 329 HIS A O 1
ATOM 2318 N N . ARG A 1 330 ? -15.261 -6.309 24.601 1.00 65.50 330 ARG A N 1
ATOM 2319 C CA . ARG A 1 330 ? -16.375 -5.777 23.801 1.00 65.50 330 ARG A CA 1
ATOM 2320 C C . ARG A 1 330 ? -16.341 -4.252 23.828 1.00 65.50 330 ARG A C 1
ATOM 2322 O O . ARG A 1 330 ? -16.825 -3.630 24.769 1.00 65.50 330 ARG A O 1
ATOM 2329 N N . THR A 1 331 ? -15.779 -3.664 22.788 1.00 67.62 331 THR A N 1
ATOM 2330 C CA . THR A 1 331 ? -15.686 -2.213 22.570 1.00 67.62 331 THR A CA 1
ATOM 2331 C C . THR A 1 331 ? -16.781 -1.708 21.626 1.00 67.62 331 THR A C 1
ATOM 2333 O O . THR A 1 331 ? -16.924 -0.502 21.444 1.00 67.62 331 THR A O 1
ATOM 2336 N N . GLY A 1 332 ? -17.593 -2.608 21.048 1.00 76.12 332 GLY A N 1
ATOM 2337 C CA . GLY A 1 332 ? -18.651 -2.249 20.094 1.00 76.12 332 GLY A CA 1
ATOM 2338 C C . GLY A 1 332 ? -18.119 -1.915 18.697 1.00 76.12 332 GLY A C 1
ATOM 2339 O O . GLY A 1 332 ? -18.764 -1.190 17.933 1.00 76.12 332 GLY A O 1
ATOM 2340 N N . GLU A 1 333 ? -16.935 -2.426 18.356 1.00 85.31 333 GLU A N 1
ATOM 2341 C CA . GLU A 1 333 ? -16.303 -2.200 17.062 1.00 85.31 333 GLU A CA 1
ATOM 2342 C C . GLU A 1 333 ? -17.155 -2.736 15.915 1.00 85.31 333 GLU A C 1
ATOM 2344 O O . GLU A 1 333 ? -17.551 -3.900 15.878 1.00 85.31 333 GLU A O 1
ATOM 2349 N N . HIS A 1 334 ? -17.403 -1.884 14.926 1.00 88.31 334 HIS A N 1
ATOM 2350 C CA . HIS A 1 334 ? -17.994 -2.330 13.674 1.00 88.31 334 HIS A CA 1
ATOM 2351 C C . HIS A 1 334 ? -16.924 -2.921 12.759 1.00 88.31 334 HIS A C 1
ATOM 2353 O O . HIS A 1 334 ? -15.857 -2.340 12.590 1.00 88.31 334 HIS A O 1
ATOM 2359 N N . ASP A 1 335 ? -17.241 -4.023 12.087 1.00 93.25 335 ASP A N 1
ATOM 2360 C CA . ASP A 1 335 ? -16.438 -4.586 10.997 1.00 93.25 335 ASP A CA 1
ATOM 2361 C C . ASP A 1 335 ? -16.365 -3.633 9.770 1.00 93.25 335 ASP A C 1
ATOM 2363 O O . ASP A 1 335 ? -16.737 -2.452 9.825 1.00 93.25 335 ASP A O 1
ATOM 2367 N N . LEU A 1 336 ? -15.880 -4.122 8.625 1.00 93.69 336 LEU A N 1
ATOM 2368 C CA . LEU A 1 336 ? -15.825 -3.360 7.375 1.00 93.69 336 LEU A CA 1
ATOM 2369 C C . LEU A 1 336 ? -17.207 -2.847 6.933 1.00 93.69 336 LEU A C 1
ATOM 2371 O O . LEU A 1 336 ? -18.163 -3.619 6.736 1.00 93.69 336 LEU A O 1
ATOM 2375 N N . THR A 1 337 ? -17.278 -1.540 6.665 1.00 94.00 337 THR A N 1
ATOM 2376 C CA . THR A 1 337 ? -18.460 -0.912 6.056 1.00 94.00 337 THR A CA 1
ATOM 2377 C C . THR A 1 337 ? -18.688 -1.446 4.635 1.00 94.00 337 THR A C 1
ATOM 2379 O O . THR A 1 337 ? -17.812 -2.075 4.040 1.00 94.00 337 THR A O 1
ATOM 2382 N N . ARG A 1 338 ? -19.873 -1.216 4.045 1.00 95.19 338 ARG A N 1
ATOM 2383 C CA . ARG A 1 338 ? -20.186 -1.721 2.687 1.00 95.19 338 ARG A CA 1
ATOM 2384 C C . ARG A 1 338 ? -19.152 -1.283 1.643 1.00 95.19 338 ARG A C 1
ATOM 2386 O O . ARG A 1 338 ? -18.741 -2.087 0.816 1.00 95.19 338 ARG A O 1
ATOM 2393 N N . MET A 1 339 ? -18.720 -0.026 1.712 1.00 94.44 339 MET A N 1
ATOM 2394 C CA . MET A 1 339 ? -17.757 0.544 0.771 1.00 94.44 339 MET A CA 1
ATOM 2395 C C . MET A 1 339 ? -16.331 0.027 1.018 1.00 94.44 339 MET A C 1
ATOM 2397 O O . MET A 1 339 ? -15.628 -0.295 0.067 1.00 94.44 339 MET A O 1
ATOM 2401 N N . GLU A 1 340 ? -15.922 -0.120 2.281 1.00 95.50 340 GLU A N 1
ATOM 2402 C CA . GLU A 1 340 ? -14.619 -0.708 2.629 1.00 95.50 340 GLU A CA 1
ATOM 2403 C C . GLU A 1 340 ? -14.533 -2.165 2.176 1.00 95.50 340 GLU A C 1
ATOM 2405 O O . GLU A 1 340 ? -13.549 -2.575 1.569 1.00 95.50 340 GLU A O 1
ATOM 2410 N N . ARG A 1 341 ? -15.600 -2.938 2.401 1.00 96.50 341 ARG A N 1
ATOM 2411 C CA . ARG A 1 341 ? -15.706 -4.328 1.951 1.00 96.50 341 ARG A CA 1
ATOM 2412 C C . ARG A 1 341 ? -15.591 -4.440 0.438 1.00 96.50 341 ARG A C 1
ATOM 2414 O O . ARG A 1 341 ? -14.878 -5.308 -0.049 1.00 96.50 341 ARG A O 1
ATOM 2421 N N . TYR A 1 342 ? -16.267 -3.565 -0.296 1.00 97.06 342 TYR A N 1
ATOM 2422 C CA . TYR A 1 342 ? -16.165 -3.509 -1.750 1.00 97.06 342 TYR A CA 1
ATOM 2423 C C . TYR A 1 342 ? -14.717 -3.261 -2.213 1.00 97.06 342 TYR A C 1
ATOM 2425 O O . TYR A 1 342 ? -14.185 -4.030 -3.007 1.00 97.06 342 TYR A O 1
ATOM 2433 N N . ALA A 1 343 ? -14.032 -2.262 -1.650 1.00 96.25 343 ALA A N 1
ATOM 2434 C CA . ALA A 1 343 ? -12.643 -1.972 -2.009 1.00 96.25 343 ALA A CA 1
ATOM 2435 C C . ALA A 1 343 ? -11.679 -3.118 -1.652 1.00 96.25 343 ALA A C 1
ATOM 2437 O O . ALA A 1 343 ? -10.850 -3.509 -2.473 1.00 96.25 343 ALA A O 1
ATOM 2438 N N . VAL A 1 344 ? -11.816 -3.693 -0.452 1.00 96.50 344 VAL A N 1
ATOM 2439 C CA . VAL A 1 344 ? -11.015 -4.842 -0.003 1.00 96.50 344 VAL A CA 1
ATOM 2440 C C . VAL A 1 344 ? -11.242 -6.057 -0.896 1.00 96.50 344 VAL A C 1
ATOM 2442 O O . VAL A 1 344 ? -10.277 -6.713 -1.269 1.00 96.50 344 VAL A O 1
ATOM 2445 N N . THR A 1 345 ? -12.493 -6.360 -1.251 1.00 97.19 345 THR A N 1
ATOM 2446 C CA . THR A 1 345 ? -12.812 -7.523 -2.095 1.00 97.19 345 THR A CA 1
ATOM 2447 C C . THR A 1 345 ? -12.241 -7.377 -3.497 1.00 97.19 345 THR A C 1
ATOM 2449 O O . THR A 1 345 ? -11.650 -8.332 -3.985 1.00 97.19 345 THR A O 1
ATOM 2452 N N . ILE A 1 346 ? -12.312 -6.191 -4.109 1.00 96.44 346 ILE A N 1
ATOM 2453 C CA . ILE A 1 346 ? -11.664 -5.927 -5.404 1.00 96.44 346 ILE A CA 1
ATOM 2454 C C . ILE A 1 346 ? -10.150 -6.093 -5.311 1.00 96.44 346 ILE A C 1
ATOM 2456 O O . ILE A 1 346 ? -9.551 -6.760 -6.153 1.00 96.44 346 ILE A O 1
ATOM 2460 N N . ALA A 1 347 ? -9.515 -5.512 -4.294 1.00 95.44 347 ALA A N 1
ATOM 2461 C CA . ALA A 1 347 ? -8.069 -5.607 -4.141 1.00 95.44 347 ALA A CA 1
ATOM 2462 C C . ALA A 1 347 ? -7.607 -7.048 -3.867 1.00 95.44 347 ALA A C 1
ATOM 2464 O O . ALA A 1 347 ? -6.657 -7.514 -4.491 1.00 95.44 347 ALA A O 1
ATOM 2465 N N . ALA A 1 348 ? -8.307 -7.780 -2.997 1.00 95.19 348 ALA A N 1
ATOM 2466 C CA . ALA A 1 348 ? -8.035 -9.189 -2.725 1.00 95.19 348 ALA A CA 1
ATOM 2467 C C . ALA A 1 348 ? -8.267 -10.059 -3.969 1.00 95.19 348 ALA A C 1
ATOM 2469 O O . ALA A 1 348 ? -7.417 -10.876 -4.306 1.00 95.19 348 ALA A O 1
ATOM 2470 N N . ALA A 1 349 ? -9.366 -9.842 -4.697 1.00 94.12 349 ALA A N 1
ATOM 2471 C CA . ALA A 1 349 ? -9.631 -10.527 -5.958 1.00 94.12 349 ALA A CA 1
ATOM 2472 C C . ALA A 1 349 ? -8.549 -10.229 -7.002 1.00 94.12 349 ALA A C 1
ATOM 2474 O O . ALA A 1 349 ? -8.144 -11.136 -7.712 1.00 94.12 349 ALA A O 1
ATOM 2475 N N . THR A 1 350 ? -8.028 -9.001 -7.057 1.00 91.50 350 THR A N 1
ATOM 2476 C CA . THR A 1 350 ? -6.919 -8.639 -7.956 1.00 91.50 350 THR A CA 1
ATOM 2477 C C . THR A 1 350 ? -5.643 -9.407 -7.600 1.00 91.50 350 THR A C 1
ATOM 2479 O O . THR A 1 350 ? -4.953 -9.898 -8.489 1.00 91.50 350 THR A O 1
ATOM 2482 N N . LEU A 1 351 ? -5.346 -9.557 -6.305 1.00 90.38 351 LEU A N 1
ATOM 2483 C CA . LEU A 1 351 ? -4.200 -10.338 -5.835 1.00 90.38 351 LEU A CA 1
ATOM 2484 C C . LEU A 1 351 ? -4.363 -11.841 -6.090 1.00 90.38 351 LEU A C 1
ATOM 2486 O O . LEU A 1 351 ? -3.375 -12.506 -6.358 1.00 90.38 351 LEU A O 1
ATOM 2490 N N . VAL A 1 352 ? -5.575 -12.389 -6.024 1.00 88.88 352 VAL A N 1
ATOM 2491 C CA . VAL A 1 352 ? -5.812 -13.817 -6.298 1.00 88.88 352 VAL A CA 1
ATOM 2492 C C . VAL A 1 352 ? -5.86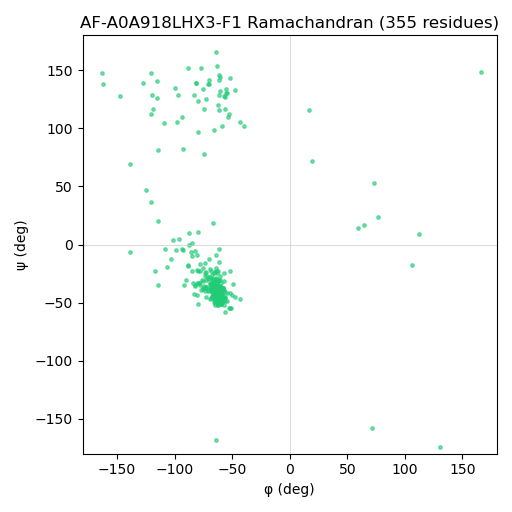8 -14.089 -7.803 1.00 88.88 352 VAL A C 1
ATOM 2494 O O . VAL A 1 352 ? -5.158 -14.950 -8.308 1.00 88.88 352 VAL A O 1
ATOM 2497 N N . ALA A 1 353 ? -6.677 -13.332 -8.546 1.00 84.25 353 ALA A N 1
ATOM 2498 C CA . ALA A 1 353 ? -6.859 -13.515 -9.984 1.00 84.25 353 ALA A CA 1
ATOM 2499 C C . ALA A 1 353 ? -5.589 -13.198 -10.778 1.00 84.25 353 ALA A C 1
ATOM 2501 O O . ALA A 1 353 ? -5.355 -13.815 -11.809 1.00 84.25 353 ALA A O 1
ATOM 2502 N N . GLY A 1 354 ? -4.745 -12.287 -10.284 1.00 73.31 354 GLY A N 1
ATOM 2503 C CA . GLY A 1 354 ? -3.458 -11.990 -10.903 1.00 73.31 354 GLY A CA 1
ATOM 2504 C C . GLY A 1 354 ? -2.489 -13.180 -10.949 1.00 73.31 354 GLY A C 1
ATOM 2505 O O . GLY A 1 354 ? -1.528 -13.118 -11.697 1.00 73.31 354 GLY A O 1
ATOM 2506 N N . VAL A 1 355 ? -2.725 -14.253 -10.185 1.00 58.03 355 VAL A N 1
ATOM 2507 C CA . VAL A 1 355 ? -1.949 -15.508 -10.280 1.00 58.03 355 VAL A CA 1
ATOM 2508 C C . VAL A 1 355 ? -2.375 -16.363 -11.476 1.00 58.03 355 VAL A C 1
ATOM 2510 O O . VAL A 1 355 ? -1.608 -17.202 -11.931 1.00 58.03 355 VAL A O 1
ATOM 2513 N N . LEU A 1 356 ? -3.600 -16.175 -11.975 1.00 53.34 356 LEU A N 1
ATOM 2514 C CA . LEU A 1 356 ? -4.163 -16.960 -13.078 1.00 53.34 356 LEU A CA 1
ATOM 2515 C C . LEU A 1 356 ? -3.783 -16.417 -14.465 1.00 53.34 356 LEU A C 1
ATOM 2517 O O . LEU A 1 356 ? -4.140 -17.039 -15.464 1.00 53.34 356 LEU A O 1
ATOM 2521 N N . VAL A 1 357 ? -3.126 -15.254 -14.521 1.00 51.66 357 VAL A N 1
ATOM 2522 C CA . VAL A 1 357 ? -2.722 -14.544 -15.747 1.00 51.66 357 VAL A CA 1
ATOM 2523 C C . VAL A 1 357 ? -1.212 -14.616 -15.894 1.00 51.66 357 VAL A C 1
ATOM 2525 O O . VAL A 1 357 ? -0.762 -14.907 -17.022 1.00 51.66 357 VAL A O 1
#

Mean predicted aligned error: 7.64 Å